Protein AF-A0A0G4M0X5-F1 (afdb_monomer_lite)

Radius of gyration: 29.18 Å; chains: 1; bounding box: 80×60×90 Å

Foldseek 3Di:
DQPPPQALDDDPVLVVVLVVVLVVLVVVLVVLVVDDPWPCSVVVNLLSVLLNVLSLLCNLLNVSVLNVLLCVLPVVLVVLQVVLVVCVVVVNPVVSVVSLVVSLVSLCCSLVPVLVVSLVCLVPVNCVRVNWFKWAAHPVDIDDRDHDDPDPPLSCQSNPDSRGIRTDDPVVSCVNNVSSVVVSVSSVVVNVVSVVLVVCVVVVHDSDDPRHPPPDDDDDDDDDDDDDDDDDDDPVVVVVVVVCVVPVDDDDDDDDDDDDDDDDDDD

Structure (mmCIF, N/CA/C/O backbone):
data_AF-A0A0G4M0X5-F1
#
_entry.id   AF-A0A0G4M0X5-F1
#
loop_
_atom_site.group_PDB
_atom_site.id
_atom_site.type_symbol
_atom_site.label_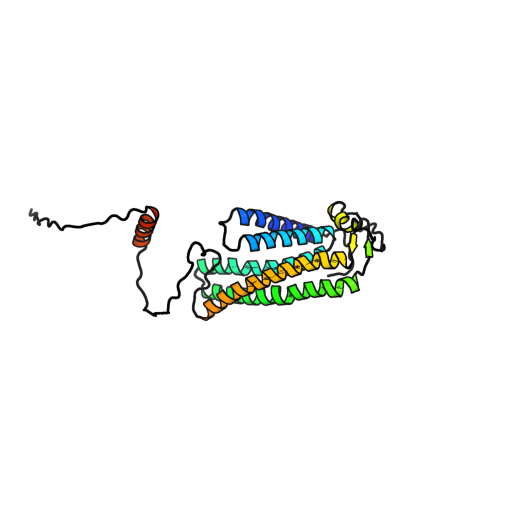atom_id
_atom_site.label_alt_id
_atom_site.label_comp_id
_atom_site.label_asym_id
_atom_site.label_entity_id
_atom_site.label_seq_id
_atom_site.pdbx_PDB_ins_code
_atom_site.Cartn_x
_atom_site.Cartn_y
_atom_site.Cartn_z
_atom_site.occupancy
_atom_site.B_iso_or_equiv
_atom_site.auth_seq_id
_atom_site.auth_comp_id
_atom_site.auth_asym_id
_atom_site.auth_atom_id
_atom_site.pdbx_PDB_model_num
ATOM 1 N N . MET A 1 1 ? -1.242 -12.284 -11.715 1.00 80.31 1 MET A N 1
ATOM 2 C CA . MET A 1 1 ? -0.903 -10.844 -11.606 1.00 80.31 1 MET A CA 1
ATOM 3 C C . MET A 1 1 ? 0.316 -10.447 -12.446 1.00 80.31 1 MET A C 1
ATOM 5 O O . MET A 1 1 ? 0.270 -9.374 -13.029 1.00 80.31 1 MET A O 1
ATOM 9 N N . TRP A 1 2 ? 1.338 -11.306 -12.574 1.00 85.94 2 TRP A N 1
ATOM 10 C CA . TRP A 1 2 ? 2.632 -11.002 -13.221 1.00 85.94 2 TRP A CA 1
ATOM 11 C C . TRP A 1 2 ? 2.725 -11.223 -14.743 1.00 85.94 2 TRP A C 1
ATOM 13 O O . TRP A 1 2 ? 3.719 -10.860 -15.359 1.00 85.94 2 TRP A O 1
ATOM 23 N N . THR A 1 3 ? 1.725 -11.853 -15.361 1.00 86.44 3 THR A N 1
ATOM 24 C CA . THR A 1 3 ? 1.769 -12.257 -16.777 1.00 86.44 3 THR A CA 1
ATOM 25 C C . THR A 1 3 ? 1.623 -11.072 -17.733 1.00 86.44 3 THR A C 1
ATOM 27 O O . THR A 1 3 ? 0.845 -10.151 -17.466 1.00 86.44 3 THR A O 1
ATOM 30 N N . ASN A 1 4 ? 2.272 -11.158 -18.898 1.00 85.75 4 ASN A N 1
ATOM 31 C CA . ASN A 1 4 ? 2.216 -10.158 -19.976 1.00 85.75 4 ASN A CA 1
ATOM 32 C C . ASN A 1 4 ? 2.697 -8.766 -19.539 1.00 85.75 4 ASN A C 1
ATOM 34 O O . ASN A 1 4 ? 2.135 -7.758 -19.953 1.00 85.75 4 ASN A O 1
ATOM 38 N N . TRP A 1 5 ? 3.686 -8.712 -18.649 1.00 88.88 5 TRP A N 1
ATOM 39 C CA . TRP A 1 5 ? 4.382 -7.469 -18.339 1.00 88.88 5 TRP A CA 1
ATOM 40 C C . TRP A 1 5 ? 5.422 -7.161 -19.436 1.00 88.88 5 TRP A C 1
ATOM 42 O O . TRP A 1 5 ? 6.095 -8.096 -19.876 1.00 88.88 5 TRP A O 1
ATOM 52 N N . PRO A 1 6 ? 5.612 -5.890 -19.840 1.00 90.38 6 PRO A N 1
ATOM 53 C CA . PRO A 1 6 ? 4.897 -4.691 -19.394 1.00 90.38 6 PRO A CA 1
ATOM 54 C C . PRO A 1 6 ? 3.607 -4.438 -20.184 1.00 90.38 6 PRO A C 1
ATOM 56 O O . PRO A 1 6 ? 3.582 -4.572 -21.401 1.00 90.38 6 PRO A O 1
ATOM 59 N N . VAL A 1 7 ? 2.555 -3.990 -19.490 1.00 89.19 7 VAL A N 1
ATOM 60 C CA . VAL A 1 7 ? 1.343 -3.448 -20.128 1.00 89.19 7 VAL A CA 1
ATOM 61 C C . VAL A 1 7 ? 1.431 -1.930 -20.077 1.00 89.19 7 VAL A C 1
ATOM 63 O O . VAL A 1 7 ? 1.276 -1.341 -19.002 1.00 89.19 7 VAL A O 1
ATOM 66 N N . ARG A 1 8 ? 1.725 -1.297 -21.215 1.00 87.75 8 ARG A N 1
ATOM 67 C CA . ARG A 1 8 ? 1.992 0.150 -21.264 1.00 87.75 8 ARG A CA 1
ATOM 68 C C . ARG A 1 8 ? 0.706 0.962 -21.177 1.00 87.75 8 ARG A C 1
ATOM 70 O O . ARG A 1 8 ? 0.661 1.976 -20.483 1.00 87.75 8 ARG A O 1
ATOM 77 N N . GLU A 1 9 ? -0.348 0.484 -21.828 1.00 88.25 9 GLU A N 1
ATOM 78 C CA . GLU A 1 9 ? -1.636 1.166 -21.896 1.00 88.25 9 GLU A CA 1
ATOM 79 C C . GLU A 1 9 ? -2.658 0.533 -20.949 1.00 88.25 9 GLU A C 1
ATOM 81 O O . GLU A 1 9 ? -2.899 -0.673 -20.940 1.00 88.25 9 GLU A O 1
ATOM 86 N N . LEU A 1 10 ? -3.282 1.366 -20.116 1.00 89.25 10 LEU A N 1
ATOM 87 C CA . LEU A 1 10 ? -4.310 0.927 -19.179 1.00 89.25 10 LEU A CA 1
ATOM 88 C C . LEU A 1 10 ? -5.694 1.200 -19.755 1.00 89.25 10 LEU A C 1
ATOM 90 O O . LEU A 1 10 ? -5.984 2.310 -20.202 1.00 89.25 10 LEU A O 1
ATOM 94 N N . ASN A 1 11 ? -6.584 0.216 -19.625 1.00 91.56 11 ASN A N 1
ATOM 95 C CA . ASN A 1 11 ? -8.014 0.406 -19.860 1.00 91.56 11 ASN A CA 1
ATOM 96 C C . ASN A 1 11 ? -8.541 1.616 -19.075 1.00 91.56 11 ASN A C 1
ATOM 98 O O . ASN A 1 11 ? -8.125 1.846 -17.936 1.00 91.56 11 ASN A O 1
ATOM 102 N N . ALA A 1 12 ? -9.513 2.334 -19.645 1.00 92.62 12 ALA A N 1
ATOM 103 C CA . ALA A 1 12 ? -10.039 3.579 -19.079 1.00 92.62 12 ALA A CA 1
ATOM 104 C C . ALA A 1 12 ? -10.455 3.454 -17.602 1.00 92.62 12 ALA A C 1
ATOM 106 O O . ALA A 1 12 ? -10.097 4.306 -16.794 1.00 92.62 12 ALA A O 1
ATOM 107 N N . LEU A 1 13 ? -11.136 2.363 -17.234 1.00 93.00 13 LEU A N 1
ATOM 108 C CA . LEU A 1 13 ? -11.554 2.109 -15.850 1.00 93.00 13 LEU A CA 1
ATOM 109 C C . LEU A 1 13 ? -10.370 1.903 -14.901 1.00 93.00 13 LEU A C 1
ATOM 111 O O . LEU A 1 13 ? -10.348 2.480 -13.820 1.00 93.00 13 LEU A O 1
ATOM 115 N N . ASN A 1 14 ? -9.365 1.127 -15.314 1.00 90.44 14 ASN A N 1
ATOM 116 C CA . ASN A 1 14 ? -8.173 0.893 -14.497 1.00 90.44 14 ASN A CA 1
ATOM 117 C C . ASN A 1 14 ? -7.368 2.180 -14.330 1.00 90.44 14 ASN A C 1
ATOM 119 O O . ASN A 1 14 ? -6.905 2.477 -13.235 1.00 90.44 14 ASN A O 1
ATOM 123 N N . LYS A 1 15 ? -7.239 2.966 -15.405 1.00 91.81 15 LYS A N 1
ATOM 124 C CA . LYS A 1 15 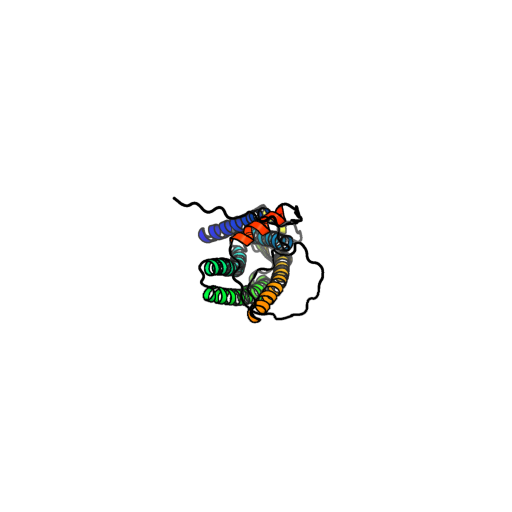? -6.574 4.267 -15.366 1.00 91.81 15 LYS A CA 1
ATOM 125 C C . LYS A 1 15 ? -7.309 5.234 -14.441 1.00 91.81 15 LYS A C 1
ATOM 127 O O . LYS A 1 15 ? -6.672 5.865 -13.607 1.00 91.81 15 LYS A O 1
ATOM 132 N N . PHE A 1 16 ? -8.634 5.315 -14.557 1.00 93.94 16 PHE A N 1
ATOM 133 C CA . PHE A 1 16 ? -9.464 6.133 -13.677 1.00 93.94 16 PHE A CA 1
ATOM 134 C C . PHE A 1 16 ? -9.310 5.713 -12.214 1.00 93.94 16 PHE A C 1
ATOM 136 O O . PHE A 1 16 ? -9.011 6.560 -11.382 1.00 93.94 16 PHE A O 1
ATOM 143 N N . TYR A 1 17 ? -9.440 4.417 -11.913 1.00 92.44 17 TYR A N 1
ATOM 144 C CA . TYR A 1 17 ? -9.283 3.886 -10.560 1.00 92.44 17 TYR A CA 1
ATOM 145 C C . TYR A 1 17 ? -7.907 4.216 -9.971 1.00 92.44 17 TYR A C 1
ATOM 147 O O . TYR A 1 17 ? -7.827 4.763 -8.876 1.00 92.44 17 TYR A O 1
ATOM 155 N N . THR A 1 18 ? -6.827 3.952 -10.710 1.00 91.62 18 THR A N 1
ATOM 156 C CA . THR A 1 18 ? -5.466 4.229 -10.236 1.00 91.62 18 THR A CA 1
ATOM 157 C C . THR A 1 18 ? -5.235 5.726 -10.015 1.00 91.62 18 THR A C 1
ATOM 159 O O . THR A 1 18 ? -4.666 6.098 -8.995 1.00 91.62 18 THR A O 1
ATOM 162 N N . LEU A 1 19 ? -5.704 6.604 -10.910 1.00 92.94 19 LEU A N 1
ATOM 163 C CA . LEU A 1 19 ? -5.564 8.056 -10.734 1.00 92.94 19 LEU A CA 1
ATOM 164 C C . LEU A 1 19 ? -6.420 8.594 -9.582 1.00 92.94 19 LEU A C 1
ATOM 166 O O . LEU A 1 19 ? -5.953 9.448 -8.832 1.00 92.94 19 LEU A O 1
ATOM 170 N N . ALA A 1 20 ? -7.646 8.091 -9.426 1.00 94.38 20 ALA A N 1
ATOM 171 C CA . ALA A 1 20 ? -8.524 8.454 -8.321 1.00 94.38 20 ALA A CA 1
ATOM 172 C C . ALA A 1 20 ? -7.916 8.036 -6.977 1.00 94.38 20 ALA A C 1
ATOM 174 O O . ALA A 1 20 ? -7.889 8.845 -6.052 1.00 94.38 20 ALA A O 1
ATOM 175 N N . GLN A 1 21 ? -7.353 6.824 -6.893 1.00 93.44 21 GLN A N 1
ATOM 176 C CA . GLN A 1 21 ? -6.637 6.385 -5.697 1.00 93.44 21 GLN A CA 1
ATOM 177 C C . GLN A 1 21 ? -5.411 7.255 -5.421 1.00 93.44 21 GLN A C 1
ATOM 179 O O . GLN A 1 21 ? -5.253 7.743 -4.306 1.00 93.44 21 GLN A O 1
ATOM 184 N N . SER A 1 22 ? -4.582 7.546 -6.425 1.00 93.00 22 SER A N 1
ATOM 185 C CA . SER A 1 22 ? -3.445 8.458 -6.247 1.00 93.00 22 SER A CA 1
ATOM 186 C C . SER A 1 22 ? -3.879 9.832 -5.728 1.00 93.00 22 SER A C 1
ATOM 188 O O . SER A 1 22 ? -3.257 10.364 -4.813 1.00 93.00 22 SER A O 1
ATOM 190 N N . ALA A 1 23 ? -4.963 10.398 -6.267 1.00 94.88 23 ALA A N 1
ATOM 191 C CA . ALA A 1 23 ? -5.490 11.686 -5.825 1.00 94.88 23 ALA A CA 1
ATOM 192 C C . ALA A 1 23 ? -5.984 11.645 -4.371 1.00 94.88 23 ALA A C 1
ATOM 194 O O . ALA A 1 23 ? -5.674 12.552 -3.599 1.00 94.88 23 ALA A O 1
ATOM 195 N N . PHE A 1 24 ? -6.700 10.585 -3.985 1.00 92.88 24 PHE A N 1
ATOM 196 C CA . PHE A 1 24 ? -7.141 10.371 -2.607 1.00 92.88 24 PHE A CA 1
ATOM 197 C C . PHE A 1 24 ? -5.949 10.280 -1.646 1.00 92.88 24 PHE A C 1
ATOM 199 O O . PHE A 1 24 ? -5.892 11.013 -0.662 1.00 92.88 24 PHE A O 1
ATOM 206 N N . TRP A 1 25 ? -4.939 9.468 -1.965 1.00 91.62 25 TRP A N 1
ATOM 207 C CA . TRP A 1 25 ? -3.752 9.302 -1.121 1.00 91.62 25 TRP A CA 1
ATOM 208 C C . TRP A 1 25 ? -2.915 10.584 -0.992 1.00 91.62 25 TRP A C 1
ATOM 210 O O . TRP A 1 25 ? -2.406 10.875 0.090 1.00 91.62 25 TRP A O 1
ATOM 220 N N . ILE A 1 26 ? -2.823 11.398 -2.048 1.00 93.62 26 ILE A N 1
ATOM 221 C CA . ILE A 1 26 ? -2.208 12.735 -1.977 1.00 93.62 26 ILE A CA 1
ATOM 222 C C . ILE A 1 26 ? -3.023 13.657 -1.063 1.00 93.62 26 ILE A C 1
ATOM 224 O O . ILE A 1 26 ? -2.460 14.371 -0.234 1.00 93.62 26 ILE A O 1
ATOM 228 N N . GLN A 1 27 ? -4.351 13.627 -1.174 1.00 95.44 27 GLN A N 1
ATOM 229 C CA . GLN A 1 27 ? -5.238 14.408 -0.317 1.00 95.44 27 GLN A CA 1
ATOM 230 C C . GLN A 1 27 ? -5.111 14.007 1.164 1.00 95.44 27 GLN A C 1
ATOM 232 O O . GLN A 1 27 ? -5.129 14.892 2.019 1.00 95.44 27 GLN A O 1
ATOM 237 N N . GLN A 1 28 ? -4.892 12.728 1.485 1.00 92.50 28 GLN A N 1
ATOM 238 C CA . GLN A 1 28 ? -4.652 12.280 2.866 1.00 92.50 28 GLN A CA 1
ATOM 239 C C . GLN A 1 28 ? -3.384 12.894 3.491 1.00 92.50 28 GLN A C 1
ATOM 241 O O . GLN A 1 28 ? -3.388 13.206 4.681 1.00 92.50 28 GLN A O 1
ATOM 246 N N . ILE A 1 29 ? -2.335 13.170 2.702 1.00 93.12 29 ILE A N 1
ATOM 247 C CA . ILE A 1 29 ? -1.139 13.892 3.185 1.00 93.12 29 ILE A CA 1
ATOM 248 C C . ILE A 1 29 ? -1.486 15.329 3.588 1.00 93.12 29 ILE A C 1
ATOM 250 O O . ILE A 1 29 ? -0.914 15.868 4.530 1.00 93.12 29 ILE A O 1
ATOM 254 N N . ILE A 1 30 ? -2.425 15.974 2.902 1.00 92.56 30 ILE A N 1
ATOM 255 C CA . ILE A 1 30 ? -2.868 17.316 3.289 1.00 92.56 30 ILE A CA 1
ATOM 256 C C . ILE A 1 30 ? -3.701 17.230 4.573 1.00 92.56 30 ILE A C 1
ATOM 258 O O . ILE A 1 30 ? -3.460 17.990 5.507 1.00 92.56 30 ILE A O 1
ATOM 262 N N . VAL A 1 31 ? -4.634 16.276 4.652 1.00 91.31 31 VAL A N 1
ATOM 263 C CA . VAL A 1 31 ? -5.525 16.113 5.814 1.00 91.31 31 VAL A CA 1
ATOM 264 C C . VAL A 1 31 ? -4.758 15.846 7.103 1.00 91.31 31 VAL A C 1
ATOM 266 O O . VAL A 1 31 ? -5.038 16.510 8.096 1.00 91.31 31 VAL A O 1
ATOM 269 N N . ILE A 1 32 ? -3.750 14.968 7.093 1.00 89.44 32 ILE A N 1
ATOM 270 C CA . ILE A 1 32 ? -2.962 14.663 8.302 1.00 89.44 32 ILE A CA 1
ATOM 271 C C . ILE A 1 32 ? -2.197 15.881 8.854 1.00 89.44 32 ILE A C 1
ATOM 273 O O . ILE A 1 32 ? -1.817 15.892 10.020 1.00 89.44 32 ILE A O 1
ATOM 277 N N . ASN A 1 33 ? -1.955 16.904 8.027 1.00 89.94 33 ASN A N 1
ATOM 278 C CA . ASN A 1 33 ? -1.322 18.155 8.450 1.00 89.94 33 ASN A CA 1
ATOM 279 C C . ASN A 1 33 ? -2.332 19.220 8.913 1.00 89.94 33 ASN A C 1
ATOM 281 O O . ASN A 1 33 ? -1.929 20.204 9.527 1.00 89.94 33 ASN A O 1
ATOM 285 N N . ILE A 1 34 ? -3.618 19.052 8.590 1.00 90.25 34 ILE A N 1
ATOM 286 C CA . ILE A 1 34 ? -4.703 19.947 9.019 1.00 90.25 34 ILE A CA 1
ATOM 287 C C . ILE A 1 34 ? -5.331 19.451 10.326 1.00 90.25 34 ILE A C 1
ATOM 289 O O . ILE A 1 34 ? -5.717 20.265 11.162 1.00 90.25 34 ILE A O 1
ATOM 293 N N . GLU A 1 35 ? -5.467 18.134 10.483 1.00 86.31 35 GLU A N 1
ATOM 294 C CA . GLU A 1 35 ? -5.996 17.515 11.698 1.00 86.31 35 GLU A CA 1
ATOM 295 C C . GLU A 1 35 ? -5.051 17.733 12.892 1.00 86.31 35 GLU A C 1
ATOM 297 O O . GLU A 1 35 ? -3.838 17.890 12.731 1.00 86.31 35 GLU A O 1
ATOM 302 N N . GLU A 1 36 ? -5.614 17.758 14.102 1.00 85.69 36 GLU A N 1
ATOM 303 C CA . GLU A 1 36 ? -4.837 17.885 15.332 1.00 85.69 36 GLU A CA 1
ATOM 304 C C . GLU A 1 36 ? -3.774 16.781 15.429 1.00 85.69 36 GLU A C 1
ATOM 306 O O . GLU A 1 36 ? -4.008 15.604 15.128 1.00 85.69 36 GLU A O 1
ATOM 311 N N . ARG A 1 37 ? -2.557 17.175 15.812 1.00 85.00 37 ARG A N 1
ATOM 312 C CA . ARG A 1 37 ? -1.398 16.290 15.757 1.00 85.00 37 ARG A CA 1
ATOM 313 C C . ARG A 1 37 ? -1.445 15.262 16.885 1.00 85.00 37 ARG A C 1
ATOM 315 O O . ARG A 1 37 ? -0.989 15.524 17.989 1.00 85.00 37 ARG A O 1
ATOM 322 N N . ARG A 1 38 ? -1.902 14.058 16.552 1.00 81.75 38 ARG A N 1
ATOM 323 C CA . ARG A 1 38 ? -1.855 12.871 17.419 1.00 81.75 38 ARG A CA 1
ATOM 324 C C . ARG A 1 38 ? -0.447 12.283 17.596 1.00 81.75 38 ARG A C 1
ATOM 326 O O . ARG A 1 38 ? 0.459 12.530 16.793 1.00 81.75 38 ARG A O 1
ATOM 333 N N . ASN A 1 39 ? -0.273 11.459 18.629 1.00 77.94 39 ASN A N 1
ATOM 334 C CA . ASN A 1 39 ? 1.013 10.865 19.029 1.00 77.94 39 ASN A CA 1
ATOM 335 C C . ASN A 1 39 ? 1.658 9.960 17.951 1.00 77.94 39 ASN A C 1
ATOM 337 O O . ASN A 1 39 ? 2.882 9.847 17.881 1.00 77.94 39 ASN A O 1
ATOM 341 N N . ASP A 1 40 ? 0.872 9.377 17.046 1.00 83.81 40 ASP A N 1
ATOM 342 C CA . ASP A 1 40 ? 1.352 8.530 15.946 1.00 83.81 40 ASP A CA 1
ATOM 343 C C . ASP A 1 40 ? 1.568 9.279 14.610 1.00 83.81 40 ASP A C 1
ATOM 345 O O . ASP A 1 40 ? 1.795 8.649 13.570 1.00 83.81 40 ASP A O 1
ATOM 349 N N . HIS A 1 41 ? 1.523 10.619 14.620 1.00 87.94 41 HIS A N 1
ATOM 350 C CA . HIS A 1 41 ? 1.572 11.457 13.416 1.00 87.94 41 HIS A CA 1
ATOM 351 C C . HIS A 1 41 ? 2.739 11.099 12.486 1.00 87.94 41 HIS A C 1
ATOM 353 O O . HIS A 1 41 ? 2.544 10.892 11.289 1.00 87.94 41 HIS A O 1
ATOM 359 N N . TRP A 1 42 ? 3.950 10.951 13.031 1.00 89.31 42 TRP A N 1
ATOM 360 C CA . TRP A 1 42 ? 5.140 10.620 12.240 1.00 89.31 42 TRP A CA 1
ATOM 361 C C . TRP A 1 42 ? 5.095 9.213 11.636 1.00 89.31 42 TRP A C 1
ATOM 363 O O . TRP A 1 42 ? 5.611 9.003 10.536 1.00 89.31 42 TRP A O 1
ATOM 373 N N . GLN A 1 43 ? 4.463 8.254 12.317 1.00 91.25 43 GLN A N 1
ATOM 374 C CA . GLN A 1 43 ? 4.307 6.889 11.807 1.00 91.25 43 GLN A CA 1
ATOM 375 C C . GLN A 1 43 ? 3.339 6.874 10.621 1.00 91.25 43 GLN A C 1
ATOM 377 O O . GLN A 1 43 ? 3.639 6.300 9.574 1.00 91.25 43 GLN A O 1
ATOM 382 N N . MET A 1 44 ? 2.212 7.574 10.761 1.00 90.38 44 MET A N 1
ATOM 383 C CA . MET A 1 44 ? 1.211 7.717 9.708 1.00 90.38 44 MET A CA 1
ATOM 384 C C . MET A 1 44 ? 1.752 8.519 8.515 1.00 90.38 44 MET A C 1
ATOM 386 O O . MET A 1 44 ? 1.601 8.084 7.377 1.00 90.38 44 MET A O 1
ATOM 390 N N . LEU A 1 45 ? 2.472 9.623 8.739 1.00 92.88 45 LEU A N 1
ATOM 391 C CA . LEU A 1 45 ? 3.099 10.396 7.659 1.00 92.88 45 LEU A CA 1
ATOM 392 C C . LEU A 1 45 ? 4.140 9.567 6.893 1.00 92.88 45 LEU A C 1
ATOM 394 O O . LEU A 1 45 ? 4.135 9.558 5.662 1.00 92.88 45 LEU A O 1
ATOM 398 N N . THR A 1 46 ? 4.999 8.830 7.606 1.00 93.75 46 THR A N 1
ATOM 399 C CA . THR A 1 46 ? 5.992 7.935 6.987 1.00 93.75 46 THR A CA 1
ATOM 400 C C . THR A 1 46 ? 5.310 6.879 6.124 1.00 93.75 46 THR A C 1
ATOM 402 O O . THR A 1 46 ? 5.732 6.636 4.994 1.00 93.75 46 THR A O 1
ATOM 405 N N . HIS A 1 47 ? 4.220 6.291 6.622 1.00 94.31 47 HIS A N 1
ATOM 406 C CA . HIS A 1 47 ? 3.397 5.367 5.854 1.00 94.31 47 HIS A CA 1
ATOM 407 C C . HIS A 1 47 ? 2.883 6.007 4.559 1.00 94.31 47 HIS A C 1
ATOM 409 O O . HIS A 1 47 ? 3.102 5.431 3.497 1.00 94.31 47 HIS A O 1
ATOM 415 N N . HIS A 1 48 ? 2.295 7.207 4.617 1.00 94.19 48 HIS A N 1
ATOM 416 C CA . HIS A 1 48 ? 1.779 7.897 3.429 1.00 94.19 48 HIS A CA 1
ATOM 417 C C . HIS A 1 48 ? 2.869 8.234 2.401 1.00 94.19 48 HIS A C 1
ATOM 419 O O . HIS A 1 48 ? 2.639 8.103 1.200 1.00 94.19 48 HIS A O 1
ATOM 425 N N . ILE A 1 49 ? 4.069 8.629 2.842 1.00 95.50 49 ILE A N 1
ATOM 426 C CA . ILE A 1 49 ? 5.193 8.889 1.928 1.00 95.50 49 ILE A CA 1
ATOM 427 C C . ILE A 1 49 ? 5.609 7.599 1.212 1.00 95.50 49 ILE A C 1
ATOM 429 O O . ILE A 1 49 ? 5.812 7.600 -0.004 1.00 95.50 49 ILE A O 1
ATOM 433 N N . ILE A 1 50 ? 5.713 6.487 1.944 1.00 96.62 50 ILE A N 1
ATOM 434 C CA . ILE A 1 50 ? 6.129 5.204 1.370 1.00 96.62 50 ILE A CA 1
ATOM 435 C C . ILE A 1 50 ? 5.050 4.636 0.446 1.00 96.62 50 ILE A C 1
ATOM 437 O O . ILE A 1 50 ? 5.382 4.182 -0.650 1.00 96.62 50 ILE A O 1
ATOM 441 N N . THR A 1 51 ? 3.773 4.674 0.836 1.00 95.12 51 THR A N 1
ATOM 442 C CA . THR A 1 51 ? 2.675 4.179 -0.008 1.00 95.12 51 THR A CA 1
ATOM 443 C C . THR A 1 51 ? 2.518 5.012 -1.274 1.00 95.12 51 THR A C 1
ATOM 445 O O . THR A 1 51 ? 2.371 4.433 -2.350 1.00 95.12 51 THR A O 1
ATOM 448 N N . LEU A 1 52 ? 2.633 6.342 -1.195 1.00 95.62 52 LEU A N 1
ATOM 449 C CA . LEU A 1 52 ? 2.593 7.208 -2.375 1.00 95.62 52 LEU A CA 1
ATOM 450 C C . LEU A 1 52 ? 3.792 6.960 -3.301 1.00 95.62 52 LEU A C 1
ATOM 452 O O . LEU A 1 52 ? 3.620 6.869 -4.517 1.00 95.62 52 LEU A O 1
ATOM 456 N N . GLY A 1 53 ? 4.990 6.789 -2.734 1.00 96.00 53 GLY A N 1
ATOM 457 C CA . GLY A 1 53 ? 6.188 6.427 -3.491 1.00 96.00 53 GLY A CA 1
ATOM 458 C C . GLY A 1 53 ? 6.033 5.085 -4.211 1.00 96.00 53 GLY A C 1
ATOM 459 O O . GLY A 1 53 ? 6.295 4.991 -5.406 1.00 96.00 53 GLY A O 1
ATOM 460 N N . LEU A 1 54 ? 5.530 4.061 -3.518 1.00 95.94 54 LEU A N 1
ATOM 461 C CA . LEU A 1 54 ? 5.228 2.753 -4.103 1.00 95.94 54 LEU A CA 1
ATOM 462 C C . LEU A 1 54 ? 4.171 2.834 -5.207 1.00 95.94 54 LEU A C 1
ATOM 464 O O . LEU A 1 54 ? 4.327 2.190 -6.242 1.00 95.94 54 LEU A O 1
ATOM 468 N N . LEU A 1 55 ? 3.113 3.622 -5.012 1.00 95.00 55 LEU A N 1
ATOM 469 C CA . LEU A 1 55 ? 2.056 3.807 -6.003 1.00 95.00 55 LEU A CA 1
ATOM 470 C C . LEU A 1 55 ? 2.596 4.469 -7.276 1.00 95.00 55 LEU A C 1
ATOM 472 O O . LEU A 1 55 ? 2.337 3.988 -8.382 1.00 95.00 55 LEU A O 1
ATOM 476 N N . PHE A 1 56 ? 3.404 5.519 -7.119 1.00 94.00 56 PHE A N 1
ATOM 477 C CA . PHE A 1 56 ? 4.070 6.195 -8.228 1.00 94.00 56 PHE A CA 1
ATOM 478 C C . PHE A 1 56 ? 5.040 5.260 -8.965 1.00 94.00 56 PHE A C 1
ATOM 480 O O . PHE A 1 56 ? 4.970 5.140 -10.188 1.00 94.00 56 PHE A O 1
ATOM 487 N N . SER A 1 57 ? 5.874 4.515 -8.236 1.00 94.56 57 SER A N 1
ATOM 488 C CA . SER A 1 57 ? 6.805 3.541 -8.818 1.00 94.56 57 SER A CA 1
ATOM 489 C C . SER A 1 57 ? 6.093 2.387 -9.522 1.00 94.56 57 SER A C 1
ATOM 491 O O . SER A 1 57 ? 6.507 1.988 -10.608 1.00 94.56 57 SER A O 1
ATOM 493 N N . CYS A 1 58 ? 4.991 1.871 -8.973 1.00 94.06 58 CYS A N 1
ATOM 494 C CA . CYS A 1 58 ? 4.177 0.845 -9.630 1.00 94.06 58 CYS A CA 1
ATOM 495 C C . CYS A 1 58 ? 3.566 1.353 -10.941 1.00 94.06 58 CYS A C 1
ATOM 497 O O . CYS A 1 58 ? 3.453 0.584 -11.895 1.00 94.06 58 CYS A O 1
ATOM 499 N N . TYR A 1 59 ? 3.179 2.630 -11.002 1.00 92.88 59 TYR A N 1
ATOM 500 C CA . TYR A 1 59 ? 2.687 3.247 -12.230 1.00 92.88 59 TYR A CA 1
ATOM 501 C C . TYR A 1 59 ? 3.808 3.411 -13.268 1.00 92.88 59 TYR A C 1
ATOM 503 O O . TYR A 1 59 ? 3.642 2.962 -14.399 1.00 92.88 59 TYR A O 1
ATOM 511 N N . ALA A 1 60 ? 4.966 3.951 -12.870 1.00 93.31 60 ALA A N 1
ATOM 512 C CA . ALA A 1 60 ? 6.122 4.157 -13.749 1.00 93.31 60 ALA A CA 1
ATOM 513 C C . ALA A 1 60 ? 6.689 2.841 -14.320 1.00 93.31 60 ALA A C 1
ATOM 515 O O . ALA A 1 60 ? 6.988 2.744 -15.504 1.00 93.31 60 ALA A O 1
ATOM 516 N N . TYR A 1 61 ? 6.778 1.787 -13.504 1.00 93.06 61 TYR A N 1
ATOM 517 C CA . TYR A 1 61 ? 7.247 0.461 -13.935 1.00 93.06 61 TYR A CA 1
ATOM 518 C C . TYR A 1 61 ? 6.150 -0.410 -14.571 1.00 93.06 61 TYR A C 1
ATOM 520 O O . TYR A 1 61 ? 6.375 -1.595 -14.831 1.00 93.06 61 TYR A O 1
ATOM 528 N N . HIS A 1 62 ? 4.953 0.135 -14.811 1.00 92.38 62 HIS A N 1
ATOM 529 C CA . HIS A 1 62 ? 3.817 -0.586 -15.395 1.00 92.38 62 HIS A CA 1
ATOM 530 C C . HIS A 1 62 ? 3.405 -1.858 -14.616 1.00 92.38 62 HIS A C 1
ATOM 532 O O . HIS A 1 62 ? 2.929 -2.839 -15.187 1.00 92.38 62 HIS A O 1
ATOM 538 N N . GLN A 1 63 ? 3.557 -1.839 -13.287 1.00 91.69 63 GLN A N 1
ATOM 539 C CA . GLN A 1 63 ? 3.156 -2.897 -12.344 1.00 91.69 63 GLN A CA 1
ATOM 540 C C . GLN A 1 63 ? 1.822 -2.576 -11.640 1.00 91.69 63 GLN A C 1
ATOM 542 O O . GLN A 1 63 ? 1.578 -2.940 -10.487 1.00 91.69 63 GLN A O 1
ATOM 547 N N . THR A 1 64 ? 0.910 -1.900 -12.340 1.00 91.75 64 THR A N 1
ATOM 548 C CA . THR A 1 64 ? -0.349 -1.385 -11.772 1.00 91.75 64 THR A CA 1
ATOM 549 C C . THR A 1 64 ? -1.296 -2.471 -11.276 1.00 91.75 64 THR A C 1
ATOM 551 O O . THR A 1 64 ? -2.005 -2.260 -10.299 1.00 91.75 64 THR A O 1
ATOM 554 N N . ARG A 1 65 ? -1.291 -3.661 -11.889 1.00 92.69 65 ARG A N 1
ATOM 555 C CA . ARG A 1 65 ? -2.130 -4.793 -11.451 1.00 92.69 65 ARG A CA 1
ATOM 556 C C . ARG A 1 65 ? -1.829 -5.201 -10.012 1.00 92.69 65 ARG A C 1
ATOM 558 O O . ARG A 1 65 ? -2.742 -5.490 -9.251 1.00 92.69 65 ARG A O 1
ATOM 565 N N . VAL A 1 66 ? -0.551 -5.224 -9.655 1.00 93.06 66 VAL A N 1
ATOM 566 C CA . VAL A 1 66 ? -0.068 -5.624 -8.329 1.00 93.06 66 VAL A CA 1
ATOM 567 C C . VAL A 1 66 ? -0.326 -4.508 -7.331 1.00 93.06 66 VAL A C 1
ATOM 569 O O . VAL A 1 66 ? -0.861 -4.772 -6.258 1.00 93.06 66 VAL A O 1
ATOM 572 N N . GLY A 1 67 ? -0.028 -3.264 -7.722 1.00 93.38 67 GLY A N 1
ATOM 573 C CA . GLY A 1 67 ? -0.363 -2.085 -6.928 1.00 93.38 67 GLY A CA 1
ATOM 574 C C . GLY A 1 67 ? -1.852 -2.038 -6.574 1.00 93.38 67 GLY A C 1
ATOM 575 O O . GLY A 1 67 ? -2.192 -1.901 -5.407 1.00 93.38 67 GLY A O 1
ATOM 576 N N . ASN A 1 68 ? -2.739 -2.269 -7.547 1.00 92.88 68 ASN A N 1
ATOM 577 C CA . ASN A 1 68 ? -4.187 -2.288 -7.324 1.00 92.88 68 ASN A CA 1
ATOM 578 C C . ASN A 1 68 ? -4.626 -3.419 -6.379 1.00 92.88 68 ASN A C 1
ATOM 580 O O . ASN A 1 68 ? -5.505 -3.205 -5.552 1.00 92.88 68 ASN A O 1
ATOM 584 N N . VAL A 1 69 ? -4.014 -4.608 -6.457 1.00 94.25 69 VAL A N 1
ATOM 585 C CA . VAL A 1 69 ? -4.292 -5.698 -5.503 1.00 94.25 69 VAL A CA 1
ATOM 586 C C . VAL A 1 69 ? -3.912 -5.284 -4.080 1.00 94.25 69 VAL A C 1
ATOM 588 O O . VAL A 1 69 ? -4.706 -5.479 -3.164 1.00 94.25 69 VAL A O 1
ATOM 591 N N . ILE A 1 70 ? -2.733 -4.683 -3.894 1.00 94.94 70 ILE A N 1
ATOM 592 C CA . ILE A 1 70 ? -2.281 -4.211 -2.578 1.00 94.94 70 ILE A CA 1
ATOM 593 C C . ILE A 1 70 ? -3.215 -3.115 -2.044 1.00 94.94 70 ILE A C 1
ATOM 595 O O . ILE A 1 70 ? -3.623 -3.198 -0.889 1.00 94.94 70 ILE A O 1
ATOM 599 N N . LEU A 1 71 ? -3.601 -2.141 -2.877 1.00 93.50 71 LEU A N 1
ATOM 600 C CA . LEU A 1 71 ? -4.540 -1.077 -2.497 1.00 93.50 71 LEU A CA 1
ATOM 601 C C . LEU A 1 71 ? -5.881 -1.647 -2.025 1.00 93.50 71 LEU A C 1
ATOM 603 O O . LEU A 1 71 ? -6.339 -1.316 -0.939 1.00 93.50 71 LEU A O 1
ATOM 607 N N . VAL A 1 72 ? -6.482 -2.567 -2.785 1.00 93.44 72 VAL A N 1
ATOM 608 C CA . VAL A 1 72 ? -7.763 -3.183 -2.402 1.00 93.44 72 VAL A CA 1
ATOM 609 C C . VAL A 1 72 ? -7.650 -3.958 -1.086 1.00 93.44 72 VAL A C 1
ATOM 611 O O . VAL A 1 72 ? -8.534 -3.850 -0.240 1.00 93.44 72 VAL A O 1
ATOM 614 N N . ILE A 1 73 ? -6.567 -4.717 -0.889 1.00 94.62 73 ILE A N 1
ATOM 615 C CA . ILE A 1 73 ? -6.324 -5.448 0.365 1.00 94.62 73 ILE A CA 1
ATOM 616 C C . ILE A 1 73 ? -6.251 -4.480 1.559 1.00 94.62 73 ILE A C 1
ATOM 618 O O . ILE A 1 73 ? -6.759 -4.798 2.635 1.00 94.62 73 ILE A O 1
ATOM 622 N N . MET A 1 74 ? -5.644 -3.305 1.390 1.00 91.50 74 MET A N 1
ATOM 623 C CA . MET A 1 74 ? -5.485 -2.335 2.475 1.00 91.50 74 MET A CA 1
ATOM 624 C C . MET A 1 74 ? -6.761 -1.525 2.739 1.00 91.50 74 MET A C 1
ATOM 626 O O . MET A 1 74 ? -7.203 -1.470 3.884 1.00 91.50 74 MET A O 1
ATOM 630 N N . ASP A 1 75 ? -7.379 -0.965 1.700 1.00 91.06 75 ASP A N 1
ATOM 631 C CA . ASP A 1 75 ? -8.397 0.087 1.830 1.00 91.06 75 ASP A CA 1
ATOM 632 C C . ASP A 1 75 ? -9.765 -0.439 2.301 1.00 91.06 75 ASP A C 1
ATOM 634 O O . ASP A 1 75 ? -10.501 0.259 2.996 1.00 91.06 75 ASP A O 1
ATOM 638 N N . VAL A 1 76 ? -10.136 -1.681 1.960 1.00 89.69 76 VAL A N 1
ATOM 639 C CA . VAL A 1 76 ? -11.464 -2.232 2.317 1.00 89.69 76 VAL A CA 1
ATOM 640 C C . VAL A 1 76 ? -11.663 -2.292 3.837 1.00 89.69 76 VAL A C 1
ATOM 642 O O . VAL A 1 76 ? -12.781 -2.121 4.325 1.00 89.69 76 VAL A O 1
ATOM 645 N N . GLY A 1 77 ? -10.581 -2.474 4.598 1.00 85.69 77 GLY A N 1
ATOM 646 C CA . GLY A 1 77 ? -10.625 -2.504 6.060 1.00 85.69 77 GLY A CA 1
ATOM 647 C C . GLY A 1 77 ? -11.001 -1.165 6.692 1.00 85.69 77 GLY A C 1
ATOM 648 O O . GLY A 1 77 ? -11.530 -1.134 7.805 1.00 85.69 77 GLY A O 1
ATOM 649 N N . ASP A 1 78 ? -10.766 -0.069 5.978 1.00 86.44 78 ASP A N 1
ATOM 650 C CA . ASP A 1 78 ? -10.883 1.286 6.513 1.00 86.44 78 ASP A CA 1
ATOM 651 C C . ASP A 1 78 ? -12.336 1.782 6.509 1.00 86.44 78 ASP A C 1
ATOM 653 O O . ASP A 1 78 ? -12.655 2.797 7.121 1.00 86.44 78 ASP A O 1
ATOM 657 N N . ILE A 1 79 ? -13.251 1.017 5.905 1.00 90.25 79 ILE A N 1
ATOM 658 C CA . ILE A 1 79 ? -14.697 1.267 5.944 1.00 90.25 79 ILE A CA 1
ATOM 659 C C . ILE A 1 79 ? -15.286 0.865 7.306 1.00 90.25 79 ILE A C 1
ATOM 661 O O . ILE A 1 79 ? -16.233 1.491 7.785 1.00 90.25 79 ILE A O 1
ATOM 665 N N . PHE A 1 80 ? -14.735 -0.166 7.957 1.00 88.50 80 PHE A N 1
ATOM 666 C CA . PHE A 1 80 ? -15.366 -0.773 9.132 1.00 88.50 80 PHE A CA 1
ATOM 667 C C . PHE A 1 80 ? -15.327 0.125 10.378 1.00 88.50 80 PHE A C 1
ATOM 669 O O . PHE A 1 80 ? -16.333 0.215 11.081 1.00 88.50 80 PHE A O 1
ATOM 676 N N . LEU A 1 81 ? -14.209 0.812 10.652 1.00 84.44 81 LEU A N 1
ATOM 677 C CA . LEU A 1 81 ? -14.064 1.640 11.861 1.00 84.44 81 LEU A CA 1
ATOM 678 C C . LEU A 1 81 ? -14.922 2.921 11.840 1.00 84.44 81 LEU A C 1
ATOM 680 O O . LEU A 1 81 ? -15.611 3.175 12.832 1.00 84.44 81 LEU A O 1
ATOM 684 N N . PRO A 1 82 ? -14.952 3.724 10.756 1.00 86.88 82 PRO A N 1
ATOM 685 C CA . PRO A 1 82 ? -15.865 4.863 10.664 1.00 86.88 82 PRO A CA 1
ATOM 686 C C . PRO A 1 82 ? -17.328 4.424 10.726 1.00 86.88 82 PRO A C 1
ATOM 688 O O . PRO A 1 82 ? -18.127 5.046 11.424 1.00 86.88 82 PRO A O 1
ATOM 691 N N . LEU A 1 83 ? -17.671 3.309 10.070 1.00 87.19 83 LEU A N 1
ATOM 692 C CA . LEU A 1 83 ? -19.024 2.762 10.109 1.00 87.19 83 LEU A CA 1
ATOM 693 C C . LEU A 1 83 ? -19.428 2.341 11.531 1.00 87.19 83 LEU A C 1
ATOM 695 O O . LEU A 1 83 ? -20.533 2.663 11.966 1.00 87.19 83 LEU A O 1
ATOM 699 N N . ALA A 1 84 ? -18.530 1.698 12.285 1.00 87.44 84 ALA A N 1
ATOM 700 C CA . ALA A 1 84 ? -18.757 1.363 13.691 1.00 87.44 84 ALA A CA 1
ATOM 701 C C . ALA A 1 84 ? -18.998 2.618 14.552 1.00 87.44 84 ALA A C 1
ATOM 703 O O . ALA A 1 84 ? -19.946 2.646 15.338 1.00 87.44 84 ALA A O 1
ATOM 704 N N . LYS A 1 85 ? -18.217 3.692 14.352 1.00 84.44 85 LYS A N 1
ATOM 705 C CA . LYS A 1 85 ? -18.428 4.979 15.044 1.00 84.44 85 LYS A CA 1
ATOM 706 C C . LYS A 1 85 ? -19.798 5.586 14.719 1.00 84.44 85 LYS A C 1
ATOM 708 O O . LYS A 1 85 ? -20.516 5.976 15.637 1.00 84.44 85 LYS A O 1
ATOM 713 N N . CYS A 1 86 ? -20.202 5.607 13.448 1.00 90.00 86 CYS A N 1
ATOM 714 C CA . CYS A 1 86 ? -21.527 6.093 13.049 1.00 90.00 86 CYS A CA 1
ATOM 715 C C . CYS A 1 86 ? -22.663 5.282 13.693 1.00 90.00 86 CYS A C 1
ATOM 717 O O . CYS A 1 86 ? -23.632 5.860 14.180 1.00 90.00 86 CYS A O 1
ATOM 719 N N . LEU A 1 87 ? -22.539 3.952 13.741 1.00 87.75 87 LEU A N 1
ATOM 720 C CA . LEU A 1 87 ? -23.516 3.069 14.388 1.00 87.75 87 LEU A CA 1
ATOM 721 C C . LEU A 1 87 ? -23.606 3.313 15.898 1.00 87.75 87 LEU A C 1
ATOM 723 O O . LEU A 1 87 ? -24.711 3.349 16.442 1.00 87.75 87 LEU A O 1
ATOM 727 N N . LYS A 1 88 ? -22.466 3.550 16.557 1.00 83.31 88 LYS A N 1
ATOM 728 C CA . LYS A 1 88 ? -22.416 3.927 17.975 1.00 83.31 88 LYS A CA 1
ATOM 729 C C . LYS A 1 88 ? -23.157 5.243 18.229 1.00 83.31 88 LYS A C 1
ATOM 731 O O . LYS A 1 88 ? -23.941 5.309 19.170 1.00 83.31 88 LYS A O 1
ATOM 736 N N . TYR A 1 89 ? -22.990 6.253 17.371 1.00 87.81 89 TYR A N 1
ATOM 737 C CA . TYR A 1 89 ? -23.714 7.529 17.492 1.00 87.81 89 TYR A CA 1
ATOM 738 C C . TYR A 1 89 ? -25.226 7.406 17.291 1.00 87.81 89 TYR A C 1
ATOM 740 O O . TYR A 1 89 ? -25.982 8.190 17.855 1.00 87.81 89 TYR A O 1
ATOM 748 N N . MET A 1 90 ? -25.680 6.407 16.535 1.00 90.75 90 MET A N 1
ATOM 749 C CA . MET A 1 90 ? -27.105 6.098 16.384 1.00 90.75 90 MET A CA 1
ATOM 750 C C . MET A 1 90 ? -27.672 5.247 17.537 1.00 90.75 90 MET A C 1
ATOM 752 O O . MET A 1 90 ? -28.848 4.899 17.507 1.00 90.75 90 MET A O 1
ATOM 756 N N . GLY A 1 91 ? -26.859 4.892 18.540 1.00 87.62 91 GLY A N 1
ATOM 757 C CA . GLY A 1 91 ? -27.270 4.081 19.691 1.00 87.62 91 GLY A CA 1
ATOM 758 C C . GLY A 1 91 ? -27.240 2.564 19.460 1.00 87.62 91 GLY A C 1
ATOM 759 O O . GLY A 1 91 ? -27.619 1.805 20.349 1.00 87.62 91 GLY A O 1
ATOM 760 N N . PHE A 1 92 ? -26.764 2.085 18.303 1.00 88.44 92 PHE A N 1
ATOM 761 C CA . PHE A 1 92 ? -26.692 0.654 17.976 1.00 88.44 92 PHE A CA 1
ATOM 762 C C . PHE A 1 92 ? -25.385 0.010 18.474 1.00 88.44 92 PHE A C 1
ATOM 764 O O . PHE A 1 92 ? -24.535 -0.410 17.684 1.00 88.44 92 PHE A O 1
ATOM 771 N N . THR A 1 93 ? -25.219 -0.090 19.793 1.00 82.38 93 THR A N 1
ATOM 772 C CA . THR A 1 93 ? -23.983 -0.577 20.439 1.00 82.38 93 THR A CA 1
ATOM 773 C C . THR A 1 93 ? -23.638 -2.027 20.087 1.00 82.38 93 THR A C 1
ATOM 775 O O . THR A 1 93 ? -22.500 -2.305 19.728 1.00 82.38 93 THR A O 1
ATOM 778 N N . THR A 1 94 ? -24.616 -2.939 20.044 1.00 86.19 94 THR A N 1
ATOM 779 C CA . THR A 1 94 ? -24.368 -4.343 19.657 1.00 86.19 94 THR A CA 1
ATOM 780 C C . THR A 1 94 ? -23.831 -4.471 18.230 1.00 86.19 94 THR A C 1
ATOM 782 O O . THR A 1 94 ? -22.950 -5.283 17.961 1.00 86.19 94 THR A O 1
ATOM 785 N N . VAL A 1 95 ? -24.340 -3.660 17.296 1.00 88.44 95 VAL A N 1
ATOM 786 C CA . VAL A 1 95 ? -23.864 -3.674 15.904 1.00 88.44 95 VAL A CA 1
ATOM 787 C C . VAL A 1 95 ? -22.458 -3.077 15.821 1.00 88.44 95 VAL A C 1
ATOM 789 O O . VAL A 1 95 ? -21.634 -3.579 15.063 1.00 88.44 95 VAL A O 1
ATOM 792 N N . CYS A 1 96 ? -22.147 -2.059 16.631 1.00 86.19 96 CYS A N 1
ATOM 793 C CA . CYS A 1 96 ? -20.792 -1.519 16.756 1.00 86.19 96 CYS A CA 1
ATOM 794 C C . CYS A 1 96 ? -19.782 -2.600 17.184 1.00 86.19 96 CYS A C 1
ATOM 796 O O . CYS A 1 96 ? -18.734 -2.730 16.550 1.00 86.19 96 CYS A O 1
ATOM 798 N N . ASP A 1 97 ? -20.113 -3.421 18.182 1.00 85.25 97 ASP A N 1
ATOM 799 C CA . ASP A 1 97 ? -19.226 -4.492 18.660 1.00 85.25 97 ASP A CA 1
ATOM 800 C C . ASP A 1 97 ? -19.021 -5.588 17.604 1.00 85.25 97 ASP A C 1
ATOM 802 O O . ASP A 1 97 ? -17.898 -6.047 17.375 1.00 85.25 97 ASP A O 1
ATOM 806 N N . VAL A 1 98 ? -20.086 -5.959 16.882 1.00 89.75 98 VAL A N 1
ATOM 807 C CA . VAL A 1 98 ? -19.990 -6.882 15.739 1.00 89.75 98 VAL A CA 1
ATOM 808 C C . VAL A 1 98 ? -19.080 -6.306 14.652 1.00 89.75 98 VAL A C 1
ATOM 810 O O . VAL A 1 98 ? -18.211 -7.012 14.140 1.00 89.75 98 VAL A O 1
ATOM 813 N N . MET A 1 99 ? -19.228 -5.022 14.319 1.00 88.25 99 MET A N 1
ATOM 814 C CA . MET A 1 99 ? -18.394 -4.341 13.325 1.00 88.25 99 MET A CA 1
ATOM 815 C C . MET A 1 99 ? -16.922 -4.279 13.741 1.00 88.25 99 MET A C 1
ATOM 817 O O . MET A 1 99 ? -16.046 -4.457 12.894 1.00 88.25 99 MET A O 1
ATOM 821 N N . PHE A 1 100 ? -16.638 -4.098 15.032 1.00 88.12 100 PHE A N 1
ATOM 822 C CA . PHE A 1 100 ? -15.282 -4.195 15.566 1.00 88.12 100 PHE A CA 1
ATOM 823 C C . PHE A 1 100 ? -14.709 -5.613 15.398 1.00 88.12 100 PHE A C 1
ATOM 825 O O . PHE A 1 100 ? -13.585 -5.771 14.925 1.00 88.12 100 PHE A O 1
ATOM 832 N N . GLY A 1 101 ? -15.494 -6.658 15.680 1.00 90.88 101 GLY A N 1
ATOM 833 C CA . GLY A 1 101 ? -15.093 -8.051 15.438 1.00 90.88 101 GLY A CA 1
ATOM 834 C C . GLY A 1 101 ? -14.819 -8.366 13.959 1.00 90.88 101 GLY A C 1
ATOM 835 O O . GLY A 1 101 ? -13.825 -9.025 13.631 1.00 90.88 101 GLY A O 1
ATOM 836 N N . VAL A 1 102 ? -15.653 -7.851 13.049 1.00 92.50 102 VAL A N 1
ATOM 837 C CA . VAL A 1 102 ? -15.441 -7.952 11.593 1.00 92.50 102 VAL A CA 1
ATOM 838 C C . VAL A 1 102 ? -14.161 -7.227 11.181 1.00 92.50 102 VAL A C 1
ATOM 840 O O . VAL A 1 102 ? -13.357 -7.799 10.445 1.00 92.50 102 VAL A O 1
ATOM 843 N N . PHE A 1 103 ? -13.926 -6.017 11.697 1.00 93.19 103 PHE A N 1
ATOM 844 C CA . PHE A 1 103 ? -12.694 -5.266 11.464 1.00 93.19 103 PHE A CA 1
ATOM 845 C C . PHE A 1 103 ? -11.452 -6.051 11.904 1.00 93.19 103 PHE A C 1
ATOM 847 O O . PHE A 1 103 ? -10.511 -6.170 11.122 1.00 93.19 103 PHE A O 1
ATOM 854 N N . LEU A 1 104 ? -11.450 -6.629 13.112 1.00 92.94 104 LEU A N 1
ATOM 855 C CA . LEU A 1 104 ? -10.326 -7.428 13.617 1.00 92.94 104 LEU A CA 1
ATOM 856 C C . LEU A 1 104 ? -10.042 -8.638 12.724 1.00 92.94 104 LEU A C 1
ATOM 858 O O . LEU A 1 104 ? -8.893 -8.901 12.363 1.00 92.94 104 LEU A O 1
ATOM 862 N N . THR A 1 105 ? -11.098 -9.356 12.338 1.00 94.38 105 THR A N 1
ATOM 863 C CA . THR A 1 105 ? -10.989 -10.537 11.474 1.00 94.38 105 THR A CA 1
ATOM 864 C C . THR A 1 105 ? -10.438 -10.152 10.103 1.00 94.38 105 THR A C 1
ATOM 866 O O . THR A 1 105 ? -9.492 -10.773 9.614 1.00 94.38 105 THR A O 1
ATOM 869 N N . TYR A 1 106 ? -10.980 -9.088 9.504 1.00 95.31 106 TYR A N 1
ATOM 870 C CA . TYR A 1 106 ? -10.501 -8.557 8.234 1.00 95.31 106 TYR A CA 1
ATOM 871 C C . TYR A 1 106 ? -9.040 -8.107 8.328 1.00 95.31 106 TYR A C 1
ATOM 873 O O . TYR A 1 106 ? -8.238 -8.474 7.472 1.00 95.31 106 TYR A O 1
ATOM 881 N N . TRP A 1 107 ? -8.671 -7.363 9.375 1.00 94.81 107 TRP A N 1
ATOM 882 C CA . TRP A 1 107 ? -7.313 -6.864 9.590 1.00 94.81 107 TRP A CA 1
ATOM 883 C C . TRP A 1 107 ? -6.287 -7.998 9.558 1.00 94.81 107 TRP A C 1
ATOM 885 O O . TRP A 1 107 ? -5.297 -7.905 8.833 1.00 94.81 107 TRP A O 1
ATOM 895 N N . ILE A 1 108 ? -6.536 -9.086 10.295 1.00 95.25 108 ILE A N 1
ATOM 896 C CA . ILE A 1 108 ? -5.627 -10.239 10.355 1.00 95.25 108 ILE A CA 1
ATOM 897 C C . ILE A 1 108 ? -5.507 -10.900 8.978 1.00 95.25 108 ILE A C 1
ATOM 899 O O . ILE A 1 108 ? -4.398 -11.103 8.483 1.00 95.25 108 ILE A O 1
ATOM 903 N N . VAL A 1 109 ? -6.632 -11.203 8.326 1.00 96.69 109 VAL A N 1
ATOM 904 C CA . VAL A 1 109 ? -6.617 -11.887 7.025 1.00 96.69 109 VAL A CA 1
ATOM 905 C C . VAL A 1 109 ? -5.940 -11.025 5.960 1.00 96.69 109 VAL A C 1
ATOM 907 O O . VAL A 1 109 ? -5.002 -11.470 5.300 1.00 96.69 109 VAL A O 1
ATOM 910 N N . ALA A 1 110 ? -6.367 -9.777 5.805 1.00 96.00 110 ALA A N 1
ATOM 911 C CA . ALA A 1 110 ? -5.860 -8.892 4.768 1.00 96.00 110 ALA A CA 1
ATOM 912 C C . ALA A 1 110 ? -4.380 -8.541 4.985 1.00 96.00 110 ALA A C 1
ATOM 914 O O . ALA A 1 110 ? -3.564 -8.679 4.072 1.00 96.00 110 ALA A O 1
ATOM 915 N N . ARG A 1 111 ? -4.007 -8.131 6.202 1.00 95.38 111 ARG A N 1
ATOM 916 C CA . ARG A 1 111 ? -2.696 -7.518 6.464 1.00 95.38 111 ARG A CA 1
ATOM 917 C C . ARG A 1 111 ? -1.643 -8.497 6.983 1.00 95.38 111 ARG A C 1
ATOM 919 O O . ARG A 1 111 ? -0.462 -8.176 6.921 1.00 95.38 111 ARG A O 1
ATOM 926 N N . HIS A 1 112 ? -2.019 -9.655 7.530 1.00 95.62 112 HIS A N 1
ATOM 927 C CA . HIS A 1 112 ? -1.058 -10.639 8.066 1.00 95.62 112 HIS A CA 1
ATOM 928 C C . HIS A 1 112 ? -1.036 -11.958 7.288 1.00 95.62 112 HIS A C 1
ATOM 930 O O . HIS A 1 112 ? -0.105 -12.740 7.464 1.00 95.62 112 HIS A O 1
ATOM 936 N N . ILE A 1 113 ? -2.006 -12.193 6.397 1.00 96.38 113 ILE A N 1
ATOM 937 C CA . ILE A 1 113 ? -2.024 -13.368 5.517 1.00 96.38 113 ILE A CA 1
ATOM 938 C C . ILE A 1 113 ? -1.862 -12.933 4.057 1.00 96.38 113 ILE A C 1
ATOM 940 O O . ILE A 1 113 ? -0.839 -13.231 3.443 1.00 96.38 113 ILE A O 1
ATOM 944 N N . LEU A 1 114 ? -2.821 -12.183 3.505 1.00 97.31 114 LEU A N 1
ATOM 945 C CA . LEU A 1 114 ? -2.832 -11.846 2.077 1.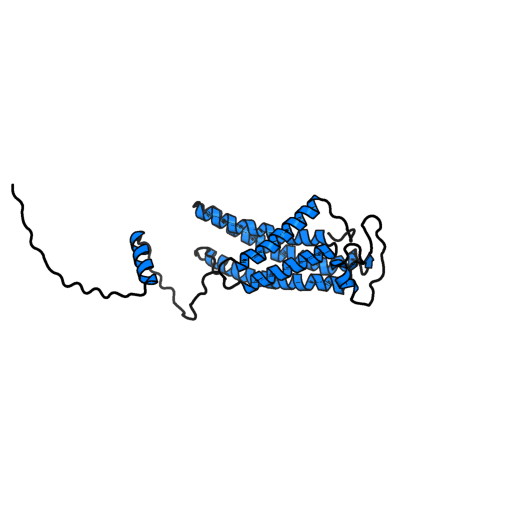00 97.31 114 LEU A CA 1
ATOM 946 C C . LEU A 1 114 ? -1.677 -10.922 1.677 1.00 97.31 114 LEU A C 1
ATOM 948 O O . LEU A 1 114 ? -1.005 -11.179 0.681 1.00 97.31 114 LEU A O 1
ATOM 952 N N . TYR A 1 115 ? -1.404 -9.868 2.446 1.00 96.62 115 TYR A N 1
ATOM 953 C CA . TYR A 1 115 ? -0.321 -8.946 2.110 1.00 96.62 115 TYR A CA 1
ATOM 954 C C . TYR A 1 115 ? 1.079 -9.601 2.155 1.00 96.62 115 TYR A C 1
ATOM 956 O O . TYR A 1 115 ? 1.804 -9.492 1.162 1.00 96.62 115 TYR A O 1
ATOM 964 N N . PRO A 1 116 ? 1.460 -10.378 3.194 1.00 97.00 116 PRO A N 1
ATOM 965 C CA . PRO A 1 116 ? 2.697 -11.159 3.156 1.00 97.00 116 PRO A CA 1
ATOM 966 C C . PRO A 1 116 ? 2.754 -12.185 2.016 1.00 97.00 116 PRO A C 1
ATOM 968 O O . PRO A 1 116 ? 3.828 -12.386 1.451 1.00 97.00 116 PRO A O 1
ATOM 971 N N . MET A 1 117 ? 1.625 -12.791 1.622 1.00 96.50 117 MET A N 1
ATOM 972 C CA . MET A 1 117 ? 1.571 -13.650 0.429 1.00 96.50 117 MET A CA 1
ATOM 973 C C . MET A 1 117 ? 1.909 -12.877 -0.854 1.00 96.50 117 MET A C 1
ATOM 975 O O . MET A 1 117 ? 2.624 -13.403 -1.706 1.00 96.50 117 MET A O 1
ATOM 979 N N . VAL A 1 118 ? 1.460 -11.624 -0.993 1.00 96.12 118 VAL A N 1
ATOM 980 C CA . VAL A 1 118 ? 1.845 -10.767 -2.129 1.00 96.12 118 VAL A CA 1
ATOM 981 C C . VAL A 1 118 ? 3.345 -10.460 -2.099 1.00 96.12 118 VAL A C 1
ATOM 983 O O . VAL A 1 118 ? 4.007 -10.592 -3.128 1.00 96.12 118 VAL A O 1
ATOM 986 N N . CYS A 1 119 ? 3.908 -10.125 -0.934 1.00 96.38 119 CYS A N 1
ATOM 987 C CA . CYS A 1 119 ? 5.353 -9.914 -0.772 1.00 96.38 119 CYS A CA 1
ATOM 988 C C . CYS A 1 119 ? 6.167 -11.172 -1.118 1.00 96.38 119 CYS A C 1
ATOM 990 O O . CYS A 1 119 ? 7.196 -11.082 -1.786 1.00 96.38 119 CYS A O 1
ATOM 992 N N . TRP A 1 120 ? 5.689 -12.352 -0.719 1.00 96.06 120 TRP A N 1
ATOM 993 C CA . TRP A 1 120 ? 6.300 -13.624 -1.095 1.00 96.06 120 TRP A CA 1
ATOM 994 C C . TRP A 1 120 ? 6.253 -13.848 -2.610 1.00 96.06 120 TRP A C 1
ATOM 996 O O . TRP A 1 120 ? 7.276 -14.154 -3.212 1.00 96.06 120 TRP A O 1
ATOM 1006 N N . SER A 1 121 ? 5.103 -13.596 -3.241 1.00 94.62 121 SER A N 1
ATOM 1007 C CA . SER A 1 121 ? 4.937 -13.702 -4.695 1.00 94.62 121 SER A CA 1
ATOM 1008 C C . SER A 1 121 ? 5.852 -12.734 -5.464 1.00 94.62 121 SER A C 1
ATOM 1010 O O . SER A 1 121 ? 6.406 -13.101 -6.499 1.00 94.62 121 SER A O 1
ATOM 1012 N N . ILE A 1 122 ? 6.104 -11.528 -4.936 1.00 93.56 122 ILE A N 1
ATOM 1013 C CA . ILE A 1 122 ? 7.103 -10.590 -5.485 1.00 93.56 122 ILE A CA 1
ATOM 1014 C C . ILE A 1 122 ? 8.510 -11.196 -5.454 1.00 93.56 122 ILE A C 1
ATOM 1016 O O . ILE A 1 122 ? 9.277 -11.040 -6.403 1.00 93.56 122 ILE A O 1
ATOM 1020 N N . TYR A 1 123 ? 8.860 -11.881 -4.368 1.00 93.88 123 TYR A N 1
ATOM 1021 C CA . TYR A 1 123 ? 10.181 -12.476 -4.195 1.00 93.88 123 TYR A CA 1
ATOM 1022 C C . TYR A 1 123 ? 10.377 -13.735 -5.053 1.00 93.88 123 TYR A C 1
ATOM 1024 O O . TYR A 1 123 ? 11.432 -13.890 -5.669 1.00 93.88 123 TYR A O 1
ATOM 1032 N N . THR A 1 124 ? 9.378 -14.621 -5.121 1.00 93.12 124 THR A N 1
ATOM 1033 C CA . THR A 1 124 ? 9.498 -15.921 -5.800 1.00 93.12 124 THR A CA 1
ATOM 1034 C C . THR A 1 124 ? 9.021 -15.907 -7.241 1.00 93.12 124 THR A C 1
ATOM 1036 O O . THR A 1 124 ? 9.695 -16.449 -8.111 1.00 93.12 124 THR A O 1
ATOM 1039 N N . ASP A 1 125 ? 7.862 -15.323 -7.526 1.00 91.19 125 ASP A N 1
ATOM 1040 C CA . ASP A 1 125 ? 7.180 -15.552 -8.802 1.00 91.19 125 ASP A CA 1
AT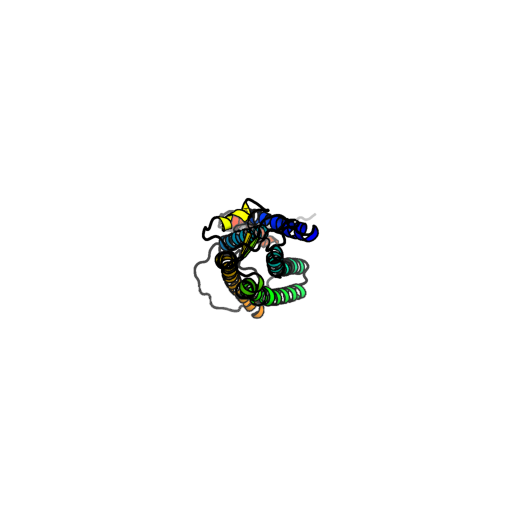OM 1041 C C . ASP A 1 125 ? 7.678 -14.590 -9.875 1.00 91.19 125 ASP A C 1
ATOM 1043 O O . ASP A 1 125 ? 7.802 -14.975 -11.036 1.00 91.19 125 ASP A O 1
ATOM 1047 N N . ILE A 1 126 ? 8.031 -13.358 -9.502 1.00 88.56 126 ILE A N 1
ATOM 1048 C CA . ILE A 1 126 ? 8.541 -12.366 -10.453 1.00 88.56 126 ILE A CA 1
ATOM 1049 C C . ILE A 1 126 ? 9.815 -12.843 -11.169 1.00 88.56 126 ILE A C 1
ATOM 1051 O O . ILE A 1 126 ? 9.814 -12.823 -12.405 1.00 88.56 126 ILE A O 1
ATOM 1055 N N . PRO A 1 127 ? 10.887 -13.287 -10.474 1.00 86.81 127 PRO A N 1
ATOM 1056 C CA . PRO A 1 127 ? 12.097 -13.735 -11.162 1.00 86.81 127 PRO A CA 1
ATOM 1057 C C . PRO A 1 127 ? 11.849 -14.948 -12.066 1.00 86.81 127 PRO A C 1
ATOM 1059 O O . PRO A 1 127 ? 12.527 -15.097 -13.076 1.00 86.81 127 PRO A O 1
ATOM 1062 N N . ASN A 1 128 ? 10.869 -15.787 -11.719 1.00 88.31 128 ASN A N 1
ATOM 1063 C CA . ASN A 1 128 ? 10.528 -16.992 -12.471 1.00 88.31 128 ASN A CA 1
ATOM 1064 C C . ASN A 1 128 ? 9.640 -16.712 -13.697 1.00 88.31 128 ASN A C 1
ATOM 1066 O O . ASN A 1 128 ? 9.763 -17.407 -14.700 1.00 88.31 128 ASN A O 1
ATOM 1070 N N . ILE A 1 129 ? 8.740 -15.724 -13.625 1.00 89.19 129 ILE A N 1
ATOM 1071 C CA . ILE A 1 129 ? 7.767 -15.422 -14.690 1.00 89.19 129 ILE A CA 1
ATOM 1072 C C . ILE A 1 129 ? 8.292 -14.355 -15.653 1.00 89.19 129 ILE A C 1
ATOM 1074 O O . ILE A 1 129 ? 8.149 -14.510 -16.863 1.00 89.19 129 ILE A O 1
ATOM 1078 N N . ILE A 1 130 ? 8.849 -13.258 -15.131 1.00 88.31 130 ILE A N 1
ATOM 1079 C CA . ILE A 1 130 ? 9.330 -12.137 -15.953 1.00 88.31 130 ILE A CA 1
ATOM 1080 C C . ILE A 1 130 ? 10.787 -12.369 -16.366 1.00 88.31 130 ILE A C 1
ATOM 1082 O O . ILE A 1 130 ? 11.148 -12.126 -17.515 1.00 88.31 130 ILE A O 1
ATOM 1086 N N . GLY A 1 131 ? 11.615 -12.870 -15.446 1.00 86.62 131 GLY A N 1
ATOM 1087 C CA . GLY A 1 131 ? 13.058 -12.982 -15.653 1.00 86.62 131 GLY A CA 1
ATOM 1088 C C . GLY A 1 131 ? 13.780 -11.629 -15.614 1.00 86.62 131 GLY A C 1
ATOM 1089 O O . GLY A 1 131 ? 13.212 -10.603 -15.241 1.00 86.62 131 GLY A O 1
ATOM 1090 N N . GLU A 1 132 ? 15.065 -11.639 -15.973 1.00 89.94 132 GLU A N 1
ATOM 1091 C CA . GLU A 1 132 ? 15.904 -10.436 -16.059 1.00 89.94 132 GLU A CA 1
ATOM 1092 C C . GLU A 1 132 ? 15.885 -9.888 -17.496 1.00 89.94 132 GLU A C 1
ATOM 1094 O O . GLU A 1 132 ? 16.737 -10.233 -18.315 1.00 89.94 132 GLU A O 1
ATOM 1099 N N . VAL A 1 133 ? 14.881 -9.067 -17.818 1.00 92.19 133 VAL A N 1
ATOM 1100 C CA . VAL A 1 133 ? 14.636 -8.560 -19.180 1.00 92.19 133 VAL A CA 1
ATOM 1101 C C . VAL A 1 133 ? 14.220 -7.090 -19.188 1.00 92.19 133 VAL A C 1
ATOM 1103 O O . VAL A 1 133 ? 13.644 -6.577 -18.224 1.00 92.19 133 VAL A O 1
ATOM 1106 N N . CYS A 1 134 ? 14.479 -6.418 -20.310 1.00 92.88 134 CYS A N 1
ATOM 1107 C CA . CYS A 1 134 ? 14.057 -5.045 -20.569 1.00 92.88 134 CYS A CA 1
ATOM 1108 C C . CYS A 1 134 ? 13.209 -4.929 -21.838 1.00 92.88 134 CYS A C 1
ATOM 1110 O O . CYS A 1 134 ? 13.432 -5.647 -22.815 1.00 92.88 134 CYS A O 1
ATOM 1112 N N . TYR A 1 135 ? 12.296 -3.961 -21.845 1.00 93.50 135 TYR A N 1
ATOM 1113 C CA . TYR A 1 135 ? 11.455 -3.614 -22.989 1.00 93.50 135 TYR A CA 1
ATOM 1114 C C . TYR A 1 135 ? 11.440 -2.102 -23.226 1.00 93.50 135 TYR A C 1
ATOM 1116 O O . TYR A 1 135 ? 11.598 -1.320 -22.288 1.00 93.50 135 TYR A O 1
ATOM 1124 N N . LYS A 1 136 ? 11.207 -1.673 -24.468 1.00 93.88 136 LYS A N 1
ATOM 1125 C CA . LYS A 1 136 ? 11.129 -0.257 -24.863 1.00 93.88 136 LYS A CA 1
ATOM 1126 C C . LYS A 1 136 ? 9.983 -0.021 -25.850 1.00 93.88 136 LYS A C 1
ATOM 1128 O O . LYS A 1 136 ? 9.709 -0.893 -26.669 1.00 93.88 136 LYS A O 1
ATOM 1133 N N . GLY A 1 137 ? 9.359 1.155 -25.798 1.00 91.44 137 GLY A N 1
ATOM 1134 C CA . GLY A 1 137 ? 8.293 1.566 -26.717 1.00 91.44 137 GLY A CA 1
ATOM 1135 C C . GLY A 1 137 ? 6.871 1.395 -26.169 1.00 91.44 137 GLY A C 1
ATOM 1136 O O . GLY A 1 137 ? 6.664 0.873 -25.070 1.00 91.44 137 GLY A O 1
ATOM 1137 N N . SER A 1 138 ? 5.908 1.871 -26.967 1.00 89.25 138 SER A N 1
ATOM 1138 C CA . SER A 1 138 ? 4.452 1.751 -26.769 1.00 89.25 138 SER A CA 1
ATOM 1139 C C . SER A 1 138 ? 3.973 0.293 -26.859 1.00 89.25 138 SER A C 1
ATOM 1141 O O . SER A 1 138 ? 4.652 -0.557 -27.431 1.00 89.25 138 SER A O 1
ATOM 1143 N N . ASP A 1 139 ? 2.769 0.015 -26.347 1.00 86.06 139 ASP A N 1
ATOM 1144 C CA . ASP A 1 139 ? 2.094 -1.292 -26.429 1.00 86.06 139 ASP A CA 1
ATOM 1145 C C . ASP A 1 139 ? 1.987 -1.812 -27.878 1.00 86.06 139 ASP A C 1
ATOM 1147 O O . ASP A 1 139 ? 2.152 -3.001 -28.142 1.00 86.06 139 ASP A O 1
ATOM 1151 N N . SER A 1 140 ? 1.790 -0.902 -28.840 1.00 87.25 140 SER A N 1
ATOM 1152 C CA . SER A 1 140 ? 1.670 -1.222 -30.271 1.00 87.25 140 SER A CA 1
ATOM 1153 C C . SER A 1 140 ? 3.002 -1.517 -30.976 1.00 87.25 140 SER A C 1
ATOM 1155 O O . SER A 1 140 ? 3.012 -2.151 -32.031 1.00 87.25 140 SER A O 1
ATOM 1157 N N . ASN A 1 141 ? 4.127 -1.066 -30.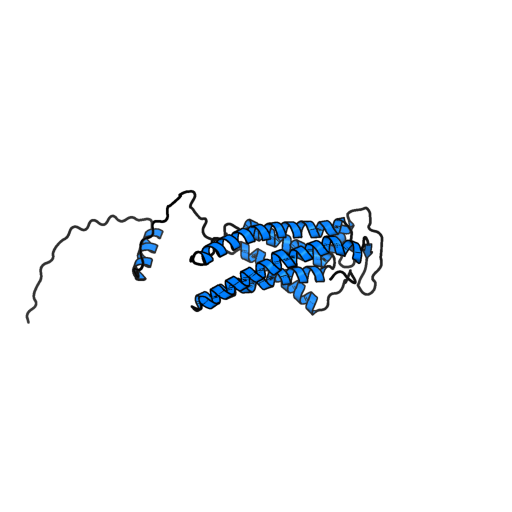413 1.00 90.62 141 ASN A N 1
ATOM 1158 C CA . ASN A 1 141 ? 5.468 -1.197 -30.990 1.00 90.62 141 ASN A CA 1
ATOM 1159 C C . ASN A 1 141 ? 6.492 -1.554 -29.902 1.00 90.62 141 ASN A C 1
ATOM 1161 O O . ASN A 1 141 ? 7.512 -0.878 -29.727 1.00 90.62 141 ASN A O 1
ATOM 1165 N N . LEU A 1 142 ? 6.179 -2.596 -29.131 1.00 91.94 142 LEU A N 1
ATOM 1166 C CA . LEU A 1 142 ? 7.006 -3.038 -28.019 1.00 91.94 142 LEU A CA 1
ATOM 1167 C C . LEU A 1 142 ? 8.253 -3.765 -28.540 1.00 91.94 142 LEU A C 1
ATOM 1169 O O . LEU A 1 142 ? 8.164 -4.804 -29.191 1.00 91.94 142 LEU A O 1
ATOM 1173 N N . GLN A 1 143 ? 9.427 -3.228 -28.225 1.00 92.50 143 GLN A N 1
ATOM 1174 C CA . GLN A 1 143 ? 10.721 -3.810 -28.571 1.00 92.50 143 GLN A CA 1
ATOM 1175 C C . GLN A 1 143 ? 11.311 -4.532 -27.358 1.00 92.50 143 GLN A C 1
ATOM 1177 O O . GLN A 1 143 ? 11.333 -3.985 -26.253 1.00 92.50 143 GLN A O 1
ATOM 1182 N N . GLY A 1 144 ? 11.822 -5.745 -27.568 1.00 88.62 144 GLY A N 1
ATOM 1183 C CA . GLY A 1 144 ? 12.457 -6.570 -26.541 1.00 88.62 144 GLY A CA 1
ATOM 1184 C C . GLY A 1 144 ? 12.227 -8.069 -26.783 1.00 88.62 144 GLY A C 1
ATOM 1185 O O . GLY A 1 144 ? 11.591 -8.434 -27.772 1.00 88.62 144 GLY A O 1
ATOM 1186 N N . PRO A 1 145 ? 12.730 -8.947 -25.900 1.00 91.69 145 PRO A N 1
ATOM 1187 C CA . PRO A 1 145 ? 13.465 -8.627 -24.676 1.00 91.69 145 PRO A CA 1
ATOM 1188 C C . PRO A 1 145 ? 14.921 -8.208 -24.947 1.00 91.69 145 PRO A C 1
ATOM 1190 O O . PRO A 1 145 ? 15.632 -8.841 -25.725 1.00 91.69 145 PRO A O 1
ATOM 1193 N N . PHE A 1 146 ? 15.379 -7.156 -24.267 1.00 92.56 146 PHE A N 1
ATOM 1194 C CA . PHE A 1 146 ? 16.786 -6.744 -24.219 1.00 92.56 146 PHE A CA 1
ATOM 1195 C C . PHE A 1 146 ? 17.444 -7.199 -22.906 1.00 92.56 146 PHE A C 1
ATOM 1197 O O . PHE A 1 146 ? 16.747 -7.303 -21.890 1.00 92.56 146 PHE A O 1
ATOM 1204 N N . PRO A 1 147 ? 18.768 -7.443 -22.890 1.00 91.62 147 PRO A N 1
ATOM 1205 C CA . PRO A 1 147 ? 19.490 -7.716 -21.652 1.00 91.62 147 PRO A CA 1
ATOM 1206 C C . PRO A 1 147 ? 19.540 -6.471 -20.757 1.00 91.62 147 PRO A C 1
ATOM 1208 O O . PRO A 1 147 ? 19.588 -5.342 -21.246 1.00 91.62 147 PRO A O 1
ATOM 1211 N N . VAL A 1 148 ? 19.560 -6.685 -19.440 1.00 89.94 148 VAL A N 1
ATOM 1212 C CA . VAL A 1 148 ? 19.656 -5.602 -18.452 1.00 89.94 148 VAL A CA 1
ATOM 1213 C C . VAL A 1 148 ? 21.019 -4.901 -18.574 1.00 89.94 148 VAL A C 1
ATOM 1215 O O . VAL A 1 148 ? 22.047 -5.570 -18.445 1.00 89.94 148 VAL A O 1
ATOM 1218 N N . PRO A 1 149 ? 21.063 -3.572 -18.794 1.00 88.50 149 PRO A N 1
ATOM 1219 C CA . PRO A 1 149 ? 22.320 -2.831 -18.835 1.00 88.50 149 PRO A CA 1
ATOM 1220 C C . PRO A 1 149 ? 23.059 -2.877 -17.490 1.00 88.50 149 PRO A C 1
ATOM 1222 O O . PRO A 1 149 ? 22.441 -2.896 -16.425 1.00 88.50 149 PRO A O 1
ATOM 1225 N N . GLU A 1 150 ? 24.392 -2.824 -17.513 1.00 86.62 150 GLU A N 1
ATOM 1226 C CA . GLU A 1 150 ? 25.190 -2.773 -16.276 1.00 86.62 150 GLU A CA 1
ATOM 1227 C C . GLU A 1 150 ? 25.010 -1.444 -15.515 1.00 86.62 150 GLU A C 1
ATOM 1229 O O . GLU A 1 150 ? 25.081 -1.396 -14.282 1.00 86.62 150 GLU A O 1
ATOM 1234 N N . THR A 1 151 ? 24.741 -0.358 -16.243 1.00 87.62 151 THR A N 1
ATOM 1235 C CA . THR A 1 151 ? 24.571 0.999 -15.706 1.00 87.62 151 THR A CA 1
ATOM 1236 C C . THR A 1 151 ? 23.259 1.142 -14.937 1.00 87.62 151 THR A C 1
ATOM 1238 O O . THR A 1 151 ? 22.226 0.709 -15.413 1.00 87.62 151 THR A O 1
ATOM 1241 N N . SER A 1 152 ? 23.241 1.825 -13.790 1.00 86.12 152 SER A N 1
ATOM 1242 C CA . SER A 1 152 ? 22.008 2.021 -12.997 1.00 86.12 152 SER A CA 1
ATOM 1243 C C . SER A 1 152 ? 21.049 3.100 -13.533 1.00 86.12 152 SER A C 1
ATOM 1245 O O . SER A 1 152 ? 19.995 3.315 -12.940 1.00 86.12 152 SER A O 1
ATOM 1247 N N . SER A 1 153 ? 21.386 3.796 -14.624 1.00 83.94 153 SER A N 1
ATOM 1248 C CA . SER A 1 153 ? 20.583 4.903 -15.171 1.00 83.94 153 SER A CA 1
ATOM 1249 C C . SER A 1 153 ? 19.190 4.468 -15.634 1.00 83.94 153 SER A C 1
ATOM 1251 O O . SER A 1 153 ? 18.241 5.236 -15.488 1.00 83.94 153 SER A O 1
ATOM 1253 N N . TYR A 1 154 ? 19.043 3.222 -16.100 1.00 86.56 154 TYR A N 1
ATOM 1254 C CA . TYR A 1 154 ? 17.748 2.671 -16.517 1.00 86.56 154 TYR A CA 1
ATOM 1255 C C . TYR A 1 154 ? 16.729 2.590 -15.369 1.00 86.56 154 TYR A C 1
ATOM 1257 O O . TYR A 1 154 ? 15.540 2.456 -15.624 1.00 86.56 154 TYR A O 1
ATOM 1265 N N . LEU A 1 155 ? 17.157 2.649 -14.098 1.00 89.94 155 LEU A N 1
ATOM 1266 C CA . LEU A 1 155 ? 16.237 2.586 -12.955 1.00 89.94 155 LEU A CA 1
ATOM 1267 C C . LEU A 1 155 ? 15.379 3.850 -12.824 1.00 89.94 155 LEU A C 1
ATOM 1269 O O . LEU A 1 155 ? 14.291 3.796 -12.251 1.00 89.94 155 LEU A O 1
ATOM 1273 N N . LEU A 1 156 ? 15.878 4.987 -13.314 1.00 90.62 156 LEU A N 1
ATOM 1274 C CA . LEU A 1 156 ? 15.176 6.267 -13.230 1.00 90.62 156 LEU A CA 1
ATOM 1275 C C . LEU A 1 156 ? 14.479 6.655 -14.540 1.00 90.62 156 LEU A C 1
ATOM 1277 O O . LEU A 1 156 ? 13.582 7.492 -14.520 1.00 90.62 156 LEU A O 1
ATOM 1281 N N . GLU A 1 157 ? 14.847 6.024 -15.657 1.00 89.56 157 GLU A N 1
ATOM 1282 C CA . GLU A 1 157 ? 14.270 6.279 -16.984 1.00 89.56 157 GLU A CA 1
ATOM 1283 C C . GLU A 1 157 ? 12.729 6.166 -17.020 1.00 89.56 157 GLU A C 1
ATOM 1285 O O . GLU A 1 157 ? 12.100 7.104 -17.520 1.00 89.56 157 GLU A O 1
ATOM 1290 N N . PRO A 1 158 ? 12.085 5.151 -16.397 1.00 91.75 158 PRO A N 1
ATOM 1291 C CA . PRO A 1 158 ? 10.625 5.009 -16.423 1.00 91.75 158 PRO A CA 1
ATOM 1292 C C . PRO A 1 158 ? 9.850 6.160 -15.767 1.00 91.75 158 PRO A C 1
ATOM 1294 O O . PRO A 1 158 ? 8.657 6.319 -16.010 1.00 91.75 158 PRO A O 1
ATOM 1297 N N . PHE A 1 159 ? 10.496 6.954 -14.908 1.00 91.38 159 PHE A N 1
ATOM 1298 C CA . PHE A 1 159 ? 9.843 8.079 -14.235 1.00 91.38 159 PHE A CA 1
ATOM 1299 C C . PHE A 1 159 ? 9.794 9.346 -15.087 1.00 91.38 159 PHE A C 1
ATOM 1301 O O . PHE A 1 159 ? 8.993 10.234 -14.801 1.00 91.38 159 PHE A O 1
ATOM 1308 N N . TRP A 1 160 ? 10.659 9.447 -16.098 1.00 90.44 160 TRP A N 1
ATOM 1309 C CA . TRP A 1 160 ? 10.772 10.634 -16.944 1.00 90.44 160 TRP A CA 1
ATOM 1310 C C . TRP A 1 160 ? 10.261 10.392 -18.362 1.00 90.44 160 TRP A C 1
ATOM 1312 O O . TRP A 1 160 ? 9.715 11.304 -18.978 1.00 90.44 160 TRP A O 1
ATOM 1322 N N . ASP A 1 161 ? 10.406 9.165 -18.861 1.00 89.00 161 ASP A N 1
ATOM 1323 C CA . ASP A 1 161 ? 9.929 8.750 -20.174 1.00 89.00 161 ASP A CA 1
ATOM 1324 C C . ASP A 1 161 ? 9.030 7.513 -20.050 1.00 89.00 161 ASP A C 1
ATOM 1326 O O . ASP A 1 161 ? 9.485 6.405 -19.758 1.00 89.00 161 ASP A O 1
ATOM 1330 N N . SER A 1 162 ? 7.734 7.702 -20.308 1.00 84.25 162 SER A N 1
ATOM 1331 C CA . SER A 1 162 ? 6.746 6.621 -20.246 1.00 84.25 162 SER A CA 1
ATOM 1332 C C . SER A 1 162 ? 6.918 5.579 -21.358 1.00 84.25 162 SER A C 1
ATOM 1334 O O . SER A 1 162 ? 6.406 4.470 -21.209 1.00 84.25 162 SER A O 1
ATOM 1336 N N . GLU A 1 163 ? 7.599 5.905 -22.461 1.00 88.06 163 GLU A N 1
ATOM 1337 C CA . GLU A 1 163 ? 7.919 4.971 -23.555 1.00 88.06 163 GLU A CA 1
ATOM 1338 C C . GLU A 1 163 ? 9.387 4.512 -23.523 1.00 88.06 163 GLU A C 1
ATOM 1340 O O . GLU A 1 163 ? 9.813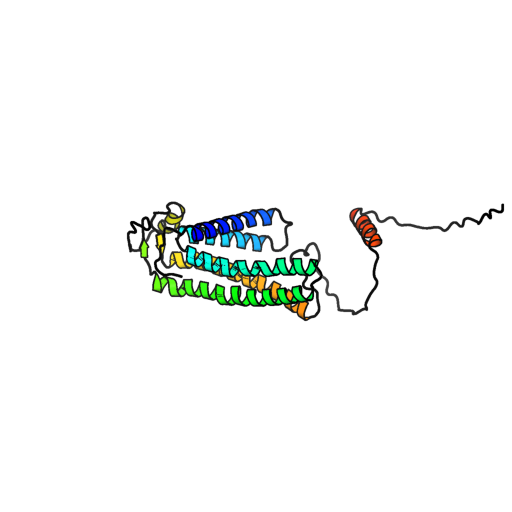 3.679 -24.336 1.00 88.06 163 GLU A O 1
ATOM 1345 N N . GLY A 1 164 ? 10.147 5.014 -22.547 1.00 88.81 164 GLY A N 1
ATOM 1346 C CA . GLY A 1 164 ? 11.543 4.685 -22.305 1.00 88.81 164 GLY A CA 1
ATOM 1347 C C . GLY A 1 164 ? 11.760 3.216 -21.943 1.00 88.81 164 GLY A C 1
ATOM 1348 O O . GLY A 1 164 ? 10.829 2.404 -21.840 1.00 88.81 164 GLY A O 1
ATOM 1349 N N . MET A 1 165 ? 13.022 2.842 -21.764 1.00 90.38 165 MET A N 1
ATOM 1350 C CA . MET A 1 165 ? 13.383 1.482 -21.384 1.00 90.38 165 MET A CA 1
ATOM 1351 C C . MET A 1 165 ? 12.874 1.161 -19.974 1.00 90.38 165 MET A C 1
ATOM 1353 O O . MET A 1 165 ? 13.202 1.843 -19.007 1.00 90.38 165 MET A O 1
ATOM 1357 N N . VAL A 1 166 ? 12.099 0.082 -19.849 1.00 93.06 166 VAL A N 1
ATOM 1358 C CA . VAL A 1 166 ? 11.692 -0.479 -18.560 1.00 93.06 166 VAL A CA 1
ATOM 1359 C C . VAL A 1 166 ? 12.332 -1.848 -18.395 1.00 93.06 166 VAL A C 1
ATOM 1361 O O . VAL A 1 166 ? 12.153 -2.745 -19.219 1.00 93.06 166 VAL A O 1
ATOM 1364 N N . CYS A 1 167 ? 13.104 -1.998 -17.328 1.00 92.06 167 CYS A N 1
ATOM 1365 C CA . CYS A 1 167 ? 13.802 -3.231 -17.003 1.00 92.06 167 CYS A CA 1
ATOM 1366 C C . CYS A 1 167 ? 13.234 -3.829 -15.728 1.00 92.06 167 CYS A C 1
ATOM 1368 O O . CYS A 1 167 ? 12.971 -3.106 -14.765 1.00 92.06 167 CYS A O 1
ATOM 1370 N N . PHE A 1 168 ? 13.115 -5.151 -15.699 1.00 90.00 168 PHE A N 1
ATOM 1371 C CA . PHE A 1 168 ? 12.872 -5.886 -14.470 1.00 90.00 168 PHE A CA 1
ATOM 1372 C C . PHE A 1 168 ? 14.047 -6.816 -14.195 1.00 90.00 168 PHE A C 1
ATOM 1374 O O . PHE A 1 168 ? 14.528 -7.521 -15.074 1.00 90.00 168 PHE A O 1
ATOM 1381 N N . GLY A 1 169 ? 14.532 -6.799 -12.960 1.00 89.00 169 GLY A N 1
ATOM 1382 C CA . GLY A 1 169 ? 15.618 -7.656 -12.509 1.00 89.00 169 GLY A CA 1
ATOM 1383 C C . GLY A 1 169 ? 15.772 -7.568 -10.999 1.00 89.00 169 GLY A C 1
ATOM 1384 O O . GLY A 1 169 ? 15.021 -6.852 -10.334 1.00 89.00 169 GLY A O 1
ATOM 1385 N N . LYS A 1 170 ? 16.779 -8.246 -10.443 1.00 89.75 170 LYS A N 1
ATOM 1386 C CA . LYS A 1 170 ? 16.973 -8.356 -8.983 1.00 89.75 170 LYS A CA 1
ATOM 1387 C C . LYS A 1 170 ? 16.985 -7.008 -8.258 1.00 89.75 170 LYS A C 1
ATOM 1389 O O . LYS A 1 170 ? 16.380 -6.886 -7.198 1.00 89.75 170 LYS A O 1
ATOM 1394 N N . LYS A 1 171 ? 17.640 -5.990 -8.832 1.00 91.00 171 LYS A N 1
ATOM 1395 C CA . LYS A 1 171 ? 17.691 -4.636 -8.249 1.00 91.00 171 LYS A CA 1
ATOM 1396 C C . LYS A 1 171 ? 16.290 -4.028 -8.107 1.00 91.00 171 LYS A C 1
ATOM 1398 O O . LYS A 1 171 ? 15.960 -3.503 -7.050 1.00 91.00 171 LYS A O 1
ATOM 1403 N N . VAL A 1 172 ? 15.468 -4.149 -9.150 1.00 91.81 172 VAL A N 1
ATOM 1404 C CA . VAL A 1 172 ? 14.092 -3.631 -9.176 1.00 91.81 172 VAL A CA 1
ATOM 1405 C C . VAL A 1 172 ? 13.199 -4.421 -8.219 1.00 91.81 172 VAL A C 1
ATOM 1407 O O . VAL A 1 172 ? 12.433 -3.818 -7.475 1.00 91.81 172 VAL A O 1
ATOM 1410 N N . THR A 1 173 ? 13.349 -5.749 -8.145 1.00 92.44 173 THR A N 1
ATOM 1411 C CA . THR A 1 173 ? 12.622 -6.574 -7.164 1.00 92.44 173 THR A CA 1
ATOM 1412 C C . THR A 1 173 ? 12.844 -6.067 -5.742 1.00 92.44 173 THR A C 1
ATOM 1414 O O . THR A 1 173 ? 11.879 -5.815 -5.026 1.00 92.44 173 THR A O 1
ATOM 1417 N N . TRP A 1 174 ? 14.100 -5.861 -5.337 1.00 93.44 174 TRP A N 1
ATOM 1418 C CA . TRP A 1 174 ? 14.415 -5.355 -3.998 1.00 93.44 174 TRP A CA 1
ATOM 1419 C C . TRP A 1 174 ? 13.972 -3.906 -3.790 1.00 93.44 174 TRP A C 1
ATOM 1421 O O . TRP A 1 174 ? 13.517 -3.571 -2.699 1.00 93.44 174 TRP A O 1
ATOM 1431 N N . TYR A 1 175 ? 14.035 -3.072 -4.831 1.00 93.25 175 TYR A N 1
ATOM 1432 C CA . TYR A 1 175 ? 13.523 -1.703 -4.790 1.00 93.25 175 TYR A CA 1
ATOM 1433 C C . TYR A 1 175 ? 12.026 -1.644 -4.440 1.00 93.25 175 TYR A C 1
ATOM 1435 O O . TYR A 1 175 ? 11.626 -0.779 -3.668 1.00 93.25 175 TYR A O 1
ATOM 1443 N N . PHE A 1 176 ? 11.212 -2.585 -4.929 1.00 94.62 176 PHE A N 1
ATOM 1444 C CA . PHE A 1 176 ? 9.806 -2.704 -4.523 1.00 94.62 176 PHE A CA 1
ATOM 1445 C C . PHE A 1 176 ? 9.628 -3.440 -3.188 1.00 94.62 176 PHE A C 1
ATOM 1447 O O . PHE A 1 176 ? 8.788 -3.057 -2.376 1.00 94.62 176 PHE A O 1
ATOM 1454 N N . LEU A 1 177 ? 10.409 -4.492 -2.936 1.00 96.00 177 LEU A N 1
ATOM 1455 C CA . LEU A 1 177 ? 10.208 -5.364 -1.780 1.00 96.00 177 LEU A CA 1
ATOM 1456 C C . LEU A 1 177 ? 10.597 -4.700 -0.449 1.00 96.00 177 LEU A C 1
ATOM 1458 O O . LEU A 1 177 ? 9.874 -4.844 0.530 1.00 96.00 177 LEU A O 1
ATOM 1462 N N . VAL A 1 178 ? 11.698 -3.944 -0.396 1.00 97.31 178 VAL A N 1
ATOM 1463 C CA . VAL A 1 178 ? 12.150 -3.263 0.834 1.00 97.31 178 VAL A CA 1
ATOM 1464 C C . VAL A 1 178 ? 11.088 -2.317 1.417 1.00 97.31 178 VAL A C 1
ATOM 1466 O O . VAL A 1 178 ? 10.742 -2.492 2.587 1.00 97.31 178 VAL A O 1
ATOM 1469 N N . PRO A 1 179 ? 10.535 -1.344 0.666 1.00 97.38 179 PRO A N 1
ATOM 1470 C CA . PRO A 1 179 ? 9.493 -0.464 1.193 1.00 97.38 179 PRO A CA 1
ATOM 1471 C C . PRO A 1 179 ? 8.209 -1.216 1.572 1.00 97.38 179 PRO A C 1
ATOM 1473 O O . PRO A 1 179 ? 7.585 -0.868 2.571 1.00 97.38 179 PRO A O 1
ATOM 1476 N N . LEU A 1 180 ? 7.840 -2.287 0.858 1.00 97.31 180 LEU A N 1
ATOM 1477 C CA . LEU A 1 180 ? 6.704 -3.137 1.242 1.00 97.31 180 LEU A CA 1
ATOM 1478 C C . LEU A 1 180 ? 6.942 -3.861 2.578 1.00 97.31 180 LEU A C 1
ATOM 1480 O O . LEU A 1 180 ? 6.041 -3.939 3.416 1.00 97.31 180 LEU A O 1
ATOM 1484 N N . LEU A 1 181 ? 8.154 -4.357 2.821 1.00 97.38 181 LEU A N 1
ATOM 1485 C CA . LEU A 1 181 ? 8.515 -4.972 4.100 1.00 97.38 181 LEU A CA 1
ATOM 1486 C C . LEU A 1 181 ? 8.603 -3.939 5.230 1.00 97.38 181 LEU A C 1
ATOM 1488 O O . LEU A 1 181 ? 8.198 -4.230 6.351 1.00 97.38 181 LEU A O 1
ATOM 1492 N N . LEU A 1 182 ? 9.050 -2.714 4.944 1.00 97.06 182 LEU A N 1
ATOM 1493 C CA . LEU A 1 182 ? 9.007 -1.617 5.914 1.00 97.06 182 LEU A CA 1
ATOM 1494 C C . LEU A 1 182 ? 7.559 -1.307 6.319 1.00 97.06 182 LEU A C 1
ATOM 1496 O O . LEU A 1 182 ? 7.257 -1.221 7.509 1.00 97.06 182 LEU A O 1
ATOM 1500 N N . LEU A 1 183 ? 6.642 -1.225 5.349 1.00 96.50 183 LEU A N 1
ATOM 1501 C CA . LEU A 1 183 ? 5.212 -1.093 5.629 1.00 96.50 183 LEU A CA 1
ATOM 1502 C C . LEU A 1 183 ? 4.678 -2.270 6.456 1.00 96.50 183 LEU A C 1
ATOM 1504 O O . LEU A 1 183 ? 3.862 -2.054 7.350 1.00 96.50 183 LEU A O 1
ATOM 1508 N N . GLN A 1 184 ? 5.172 -3.493 6.229 1.00 96.81 184 GLN A N 1
ATOM 1509 C CA . GLN A 1 184 ? 4.803 -4.646 7.052 1.00 96.81 184 GLN A CA 1
ATOM 1510 C C . GLN A 1 184 ? 5.217 -4.469 8.519 1.00 96.81 184 GLN A C 1
ATOM 1512 O O . GLN A 1 184 ? 4.458 -4.825 9.419 1.00 96.81 184 GLN A O 1
ATOM 1517 N N . CYS A 1 185 ? 6.394 -3.899 8.782 1.00 96.25 185 CYS A N 1
ATOM 1518 C CA . CYS A 1 185 ? 6.833 -3.604 10.146 1.00 96.25 185 CYS A CA 1
ATOM 1519 C C . CYS A 1 185 ? 5.899 -2.600 10.842 1.00 96.25 185 CYS A C 1
ATOM 1521 O O . CYS A 1 185 ? 5.540 -2.810 12.000 1.00 96.25 185 CYS A O 1
ATOM 1523 N N . LEU A 1 186 ? 5.451 -1.554 10.136 1.00 94.56 186 LEU A N 1
ATOM 1524 C CA . LEU A 1 186 ? 4.462 -0.603 10.668 1.00 94.56 186 LEU A CA 1
ATOM 1525 C C . LEU A 1 186 ? 3.116 -1.285 10.952 1.00 94.56 186 LEU A C 1
ATOM 1527 O O . LEU A 1 186 ? 2.522 -1.083 12.008 1.00 94.56 186 LEU A O 1
ATOM 1531 N N . ILE A 1 187 ? 2.675 -2.167 10.053 1.00 94.88 187 ILE A N 1
ATOM 1532 C CA . ILE A 1 187 ? 1.459 -2.973 10.221 1.00 94.88 187 ILE A CA 1
ATOM 1533 C C . ILE A 1 187 ? 1.528 -3.846 11.482 1.00 94.88 187 ILE A C 1
ATOM 1535 O O . ILE A 1 187 ? 0.532 -3.950 12.200 1.00 94.88 187 ILE A O 1
ATOM 1539 N N . PHE A 1 188 ? 2.681 -4.448 11.785 1.00 95.25 188 PHE A N 1
ATOM 1540 C CA . PHE A 1 188 ? 2.863 -5.202 13.027 1.00 95.25 188 PHE A CA 1
ATOM 1541 C C . PHE A 1 188 ? 2.815 -4.306 14.268 1.00 95.25 188 PHE A C 1
ATOM 1543 O O . PHE A 1 188 ? 2.194 -4.686 15.260 1.00 95.25 188 PHE A O 1
ATOM 1550 N N . ALA A 1 189 ? 3.408 -3.109 14.219 1.00 92.25 189 ALA A N 1
ATOM 1551 C CA . ALA A 1 189 ? 3.325 -2.152 15.322 1.00 92.25 189 ALA A CA 1
ATOM 1552 C C . ALA A 1 189 ? 1.865 -1.757 15.617 1.00 92.25 189 ALA A C 1
ATOM 1554 O O . ALA A 1 189 ? 1.425 -1.823 16.766 1.00 92.25 189 ALA A O 1
ATOM 1555 N N . TRP A 1 190 ? 1.074 -1.448 14.585 1.00 91.88 190 TRP A N 1
ATOM 1556 C CA . TRP A 1 190 ? -0.355 -1.157 14.750 1.00 91.88 190 TRP A CA 1
ATOM 1557 C C . TRP A 1 190 ? -1.167 -2.366 15.202 1.00 91.88 190 TRP A C 1
ATOM 1559 O O . TRP A 1 190 ? -2.101 -2.209 15.986 1.00 91.88 190 TRP A O 1
ATOM 1569 N N . PHE A 1 191 ? -0.805 -3.577 14.776 1.00 93.19 191 PHE A N 1
ATOM 1570 C CA . PHE A 1 191 ? -1.462 -4.787 15.263 1.00 93.19 191 PHE A CA 1
ATOM 1571 C C . PHE A 1 191 ? -1.315 -4.951 16.779 1.00 93.19 191 PHE A C 1
ATOM 1573 O O . PHE A 1 191 ? -2.283 -5.318 17.440 1.00 93.19 191 PHE A O 1
ATOM 1580 N N . VAL A 1 192 ? -0.157 -4.611 17.355 1.00 91.81 192 VAL A N 1
ATOM 1581 C CA . VAL A 1 192 ? 0.025 -4.620 18.816 1.00 91.81 192 VAL A CA 1
ATOM 1582 C C . VAL A 1 192 ? -0.924 -3.629 19.498 1.00 91.81 192 VAL A C 1
ATOM 1584 O O . VAL A 1 192 ? -1.526 -3.976 20.514 1.00 91.81 192 VAL A O 1
ATOM 1587 N N . LEU A 1 193 ? -1.112 -2.427 18.940 1.00 89.12 193 LEU A N 1
ATOM 1588 C CA . LEU A 1 193 ? -2.067 -1.444 19.473 1.00 89.12 193 LEU A CA 1
ATOM 1589 C C . LEU A 1 193 ? -3.511 -1.961 19.397 1.00 89.12 193 LEU A C 1
ATOM 1591 O O . LEU A 1 193 ? -4.237 -1.924 20.388 1.00 89.12 193 LEU A O 1
ATOM 1595 N N . ILE A 1 194 ? -3.902 -2.524 18.253 1.00 89.56 194 ILE A N 1
ATOM 1596 C CA . ILE A 1 194 ? -5.236 -3.099 18.046 1.00 89.56 194 ILE A CA 1
ATOM 1597 C C . ILE A 1 194 ? -5.483 -4.275 18.999 1.00 89.56 194 ILE A C 1
ATOM 1599 O O . ILE A 1 194 ? -6.553 -4.368 19.597 1.00 89.56 194 ILE A O 1
ATOM 1603 N N . ALA A 1 195 ? -4.495 -5.151 19.194 1.00 90.69 195 ALA A N 1
ATOM 1604 C CA . ALA A 1 195 ? -4.596 -6.276 20.117 1.00 90.69 195 ALA A CA 1
ATOM 1605 C C . ALA A 1 195 ? -4.769 -5.810 21.572 1.00 90.69 195 ALA A C 1
ATOM 1607 O O . ALA A 1 195 ? -5.572 -6.387 22.304 1.00 90.69 195 ALA A O 1
ATOM 1608 N N . ARG A 1 196 ? -4.076 -4.740 21.989 1.00 89.00 196 ARG A N 1
ATOM 1609 C CA . ARG A 1 196 ? -4.264 -4.128 23.317 1.00 89.00 196 ARG A CA 1
ATOM 1610 C C . ARG A 1 196 ? -5.698 -3.634 23.511 1.00 89.00 196 ARG A C 1
ATOM 1612 O O . ARG A 1 196 ? -6.303 -3.943 24.537 1.00 89.00 196 ARG A O 1
ATOM 1619 N N . VAL A 1 197 ? -6.258 -2.938 22.519 1.00 87.38 197 VAL A N 1
ATOM 1620 C CA . VAL A 1 197 ? -7.659 -2.482 22.553 1.00 87.38 197 VAL A CA 1
ATOM 1621 C C . VAL A 1 197 ? -8.617 -3.673 22.585 1.00 87.38 197 VAL A C 1
ATOM 1623 O O . VAL A 1 197 ? -9.513 -3.711 23.421 1.00 87.38 197 VAL A O 1
ATOM 1626 N N . ALA A 1 198 ? -8.399 -4.695 21.756 1.00 88.25 198 ALA A N 1
ATOM 1627 C CA . ALA A 1 198 ? -9.237 -5.893 21.740 1.00 88.25 198 ALA A CA 1
ATOM 1628 C C . ALA A 1 198 ? -9.248 -6.620 23.098 1.00 88.25 198 ALA A C 1
ATOM 1630 O O . ALA A 1 198 ? -10.307 -7.027 23.570 1.00 88.25 198 ALA A O 1
ATOM 1631 N N . ILE A 1 199 ? -8.095 -6.733 23.769 1.00 88.56 199 ILE A N 1
ATOM 1632 C CA . ILE A 1 199 ? -8.002 -7.317 25.116 1.00 88.56 199 ILE A CA 1
ATOM 1633 C C . ILE A 1 199 ? -8.763 -6.465 26.140 1.00 88.56 199 ILE A C 1
ATOM 1635 O O . ILE A 1 199 ? -9.461 -7.024 26.985 1.00 88.56 199 ILE A O 1
ATOM 1639 N N . LYS A 1 200 ? -8.663 -5.130 26.067 1.00 85.69 200 LYS A N 1
ATOM 1640 C CA . LYS A 1 200 ? -9.419 -4.208 26.935 1.00 85.69 200 LYS A CA 1
ATOM 1641 C C . LYS A 1 200 ? -10.930 -4.403 26.771 1.00 85.69 200 LYS A C 1
ATOM 1643 O O . LYS A 1 200 ? -11.635 -4.496 27.771 1.00 85.69 200 LYS A O 1
ATOM 1648 N N . VAL A 1 201 ? -11.401 -4.545 25.533 1.00 85.56 201 VAL A N 1
ATOM 1649 C CA . VAL A 1 201 ? -12.818 -4.788 25.222 1.00 85.56 201 VAL A CA 1
ATOM 1650 C C . VAL A 1 201 ? -13.290 -6.136 25.769 1.00 85.56 201 VAL A C 1
ATOM 1652 O O . VAL A 1 201 ? -14.326 -6.208 26.422 1.00 85.56 201 VAL A O 1
ATOM 1655 N N . ILE A 1 202 ? -12.503 -7.204 25.599 1.00 84.88 202 ILE A N 1
ATOM 1656 C CA . ILE A 1 202 ? -12.841 -8.542 26.125 1.00 84.88 202 ILE A CA 1
ATOM 1657 C C . ILE A 1 202 ? -12.904 -8.556 27.662 1.00 84.88 202 ILE A C 1
ATOM 1659 O O . ILE A 1 202 ? -13.675 -9.317 28.241 1.00 84.88 202 ILE A O 1
ATOM 1663 N N . ARG A 1 203 ? -12.124 -7.704 28.335 1.00 87.12 203 ARG A N 1
ATOM 1664 C CA . ARG A 1 203 ? -12.147 -7.540 29.799 1.00 87.12 203 ARG A CA 1
ATOM 1665 C C . ARG A 1 203 ? -13.318 -6.689 30.311 1.00 87.12 203 ARG A C 1
ATOM 1667 O O . ARG A 1 203 ? -13.392 -6.457 31.511 1.00 87.12 203 ARG A O 1
ATOM 1674 N N . GLY A 1 204 ? -14.220 -6.242 29.434 1.00 79.19 204 GLY A N 1
ATOM 1675 C CA . GLY A 1 204 ? -15.399 -5.449 29.794 1.00 79.19 204 GLY A CA 1
ATOM 1676 C C . GLY A 1 204 ? -15.205 -3.932 29.709 1.00 79.19 204 GLY A C 1
ATOM 1677 O O . GLY A 1 204 ? -16.088 -3.189 30.124 1.00 79.19 204 GLY A O 1
ATOM 1678 N N . GLY A 1 205 ? -14.076 -3.452 29.176 1.00 72.81 205 GLY A N 1
ATOM 1679 C CA . GLY A 1 205 ? -13.851 -2.026 28.926 1.00 72.81 205 GLY A CA 1
ATOM 1680 C C . GLY A 1 205 ? -14.486 -1.529 27.620 1.00 72.81 205 GLY A C 1
ATOM 1681 O O . GLY A 1 205 ? -14.748 -2.299 26.700 1.00 72.81 205 GLY A O 1
ATOM 1682 N N . SER A 1 206 ? -14.679 -0.213 27.501 1.00 68.38 206 SER A N 1
ATOM 1683 C CA . SER A 1 206 ? -15.098 0.434 26.246 1.00 68.38 206 SER A CA 1
ATOM 1684 C C . SER A 1 206 ? -13.974 0.399 25.196 1.00 68.38 206 SER A C 1
ATOM 1686 O O . SER A 1 206 ? -12.792 0.537 25.532 1.00 68.38 206 SER A O 1
ATOM 1688 N N . ALA A 1 207 ? -14.339 0.252 23.915 1.00 65.25 207 ALA A N 1
ATOM 1689 C CA . ALA A 1 207 ? -13.442 0.286 22.750 1.00 65.25 207 ALA A CA 1
ATOM 1690 C C . ALA A 1 207 ? -12.974 1.718 22.403 1.00 65.25 207 ALA A C 1
ATOM 1692 O O . ALA A 1 207 ? -13.112 2.174 21.267 1.00 65.25 207 ALA A O 1
ATOM 1693 N N . GLU A 1 208 ? -12.498 2.465 23.396 1.00 63.03 208 GLU A N 1
ATOM 1694 C CA . GLU A 1 208 ? -12.001 3.830 23.207 1.00 63.03 208 GLU A CA 1
ATOM 1695 C C . GLU A 1 208 ? -10.600 3.851 22.595 1.00 63.03 208 GLU A C 1
ATOM 1697 O O . GLU A 1 208 ? -9.739 3.032 22.923 1.00 63.03 208 GLU A O 1
ATOM 1702 N N . ASP A 1 209 ? -10.417 4.787 21.665 1.00 63.47 209 ASP A N 1
ATOM 1703 C CA . ASP A 1 209 ? -9.204 4.983 20.877 1.00 63.47 209 ASP A CA 1
ATOM 1704 C C . ASP A 1 209 ? -8.170 5.752 21.707 1.00 63.47 209 ASP A C 1
ATOM 1706 O O . ASP A 1 209 ? -8.391 6.903 22.067 1.00 63.47 209 ASP A O 1
ATOM 1710 N N . ASN A 1 210 ? -7.041 5.119 22.017 1.00 61.31 210 ASN A N 1
ATOM 1711 C CA . ASN A 1 210 ? -5.967 5.689 22.834 1.00 61.31 210 ASN A CA 1
ATOM 1712 C C . ASN A 1 210 ? -4.952 6.520 22.026 1.00 61.31 210 ASN A C 1
ATOM 1714 O O . ASN A 1 210 ? -3.888 6.861 22.533 1.00 61.31 210 ASN A O 1
ATOM 1718 N N . ARG A 1 211 ? -5.234 6.821 20.753 1.00 60.38 211 ARG A N 1
ATOM 1719 C CA . ARG A 1 211 ? -4.324 7.578 19.874 1.00 60.38 211 ARG A CA 1
ATOM 1720 C C . ARG A 1 211 ? -4.290 9.086 20.155 1.00 60.38 211 ARG A C 1
ATOM 1722 O O . ARG A 1 211 ? -3.436 9.771 19.605 1.00 60.38 211 ARG A O 1
ATOM 1729 N N . SER A 1 212 ? -5.209 9.620 20.958 1.00 50.19 212 SER A N 1
ATOM 1730 C CA . SER A 1 212 ? -5.376 11.068 21.162 1.00 50.19 212 SER A CA 1
ATOM 1731 C C . SER A 1 212 ? -5.021 11.586 22.559 1.00 50.19 212 SER A C 1
ATOM 1733 O O . SER A 1 212 ? -5.143 12.786 22.762 1.00 50.19 212 SER A O 1
ATOM 1735 N N . ASP A 1 213 ? -4.593 10.737 23.500 1.00 41.00 213 ASP A N 1
ATOM 1736 C CA . ASP A 1 213 ? -4.651 11.069 24.940 1.00 41.00 213 ASP A CA 1
ATOM 1737 C C . ASP A 1 213 ? -3.295 11.128 25.675 1.00 41.00 213 ASP A C 1
ATOM 1739 O O . ASP A 1 213 ? -3.257 11.023 26.892 1.00 41.00 213 ASP A O 1
ATOM 1743 N N . ASP A 1 214 ? -2.174 11.332 24.970 1.00 47.34 214 ASP A N 1
ATOM 1744 C CA . ASP A 1 214 ? -0.846 11.491 25.605 1.00 47.34 214 ASP A CA 1
ATOM 1745 C C . ASP A 1 214 ? -0.390 12.966 25.678 1.00 47.34 214 ASP A C 1
ATOM 1747 O O . ASP A 1 214 ? 0.751 13.300 25.348 1.00 47.34 214 ASP A O 1
ATOM 1751 N N . GLU A 1 215 ? -1.263 13.876 26.116 1.00 37.41 215 GLU A N 1
ATOM 1752 C CA . GLU A 1 215 ? -0.819 15.154 26.693 1.00 37.41 215 GLU A CA 1
ATOM 1753 C C . GLU A 1 215 ? -0.898 15.051 28.223 1.00 37.41 215 GLU A C 1
ATOM 1755 O O . GLU A 1 215 ? -1.911 15.382 28.830 1.00 37.41 215 GLU A O 1
ATOM 1760 N N . ALA A 1 216 ? 0.227 14.619 28.807 1.00 37.41 216 ALA A N 1
ATOM 1761 C CA . ALA A 1 216 ? 0.531 14.499 30.236 1.00 37.41 216 ALA A CA 1
ATOM 1762 C C . ALA A 1 216 ? -0.075 13.290 30.968 1.00 37.41 216 ALA A C 1
ATOM 1764 O O . ALA A 1 216 ? -1.173 13.376 31.491 1.00 37.41 216 ALA A O 1
ATOM 1765 N N . GLU A 1 217 ? 0.721 12.225 31.107 1.00 35.44 217 GLU A N 1
ATOM 1766 C CA . GLU A 1 217 ? 0.925 11.521 32.385 1.00 35.44 217 GLU A CA 1
ATOM 1767 C C . GLU A 1 217 ? 2.099 10.528 32.241 1.00 35.44 217 GLU A C 1
ATOM 1769 O O . GLU A 1 217 ? 1.961 9.400 31.772 1.00 35.44 217 GLU A O 1
ATOM 1774 N N . GLU A 1 218 ? 3.301 10.988 32.610 1.00 37.59 218 GLU A N 1
ATOM 1775 C CA . GLU A 1 218 ? 4.358 10.099 33.101 1.00 37.59 218 GLU A CA 1
ATOM 1776 C C . GLU A 1 218 ? 4.018 9.734 34.559 1.00 37.59 218 GLU A C 1
ATOM 1778 O O . GLU A 1 218 ? 3.777 10.632 35.359 1.00 37.59 218 GLU A O 1
ATOM 1783 N N . GLU A 1 219 ? 4.042 8.429 34.862 1.00 37.59 219 GLU A N 1
ATOM 1784 C CA . GLU A 1 219 ? 4.042 7.788 36.195 1.00 37.59 219 GLU A CA 1
ATOM 1785 C C . GLU A 1 219 ? 2.827 8.012 37.126 1.00 37.59 219 GLU A C 1
ATOM 1787 O O . GLU A 1 219 ? 2.728 9.027 37.803 1.00 37.59 219 GLU A O 1
ATOM 1792 N N . ASP A 1 220 ? 1.984 6.978 37.288 1.00 30.88 220 ASP A N 1
ATOM 1793 C CA . ASP A 1 220 ? 1.803 6.341 38.607 1.00 30.88 220 ASP A CA 1
ATOM 1794 C C . ASP A 1 220 ? 1.029 5.004 38.521 1.00 30.88 220 ASP A C 1
ATOM 1796 O O . ASP A 1 220 ? -0.027 4.888 37.895 1.00 30.88 220 ASP A O 1
ATOM 1800 N N . ASP A 1 221 ? 1.565 3.977 39.183 1.00 38.28 221 ASP A N 1
ATOM 1801 C CA . ASP A 1 221 ? 0.864 2.735 39.522 1.00 38.28 221 ASP A CA 1
ATOM 1802 C C . ASP A 1 221 ? -0.353 3.059 40.407 1.00 38.28 221 ASP A C 1
ATOM 1804 O O . ASP A 1 221 ? -0.173 3.532 41.528 1.00 38.28 221 ASP A O 1
ATOM 1808 N N . PHE A 1 222 ? -1.582 2.715 39.996 1.00 29.12 222 PHE A N 1
ATOM 1809 C CA . PHE A 1 222 ? -2.710 2.651 40.934 1.00 29.12 222 PHE A CA 1
ATOM 1810 C C . PHE A 1 222 ? -3.508 1.347 40.838 1.00 29.12 222 PHE A C 1
ATOM 1812 O O . PHE A 1 222 ? -4.077 0.958 39.819 1.00 29.12 222 PHE A O 1
ATOM 1819 N N . VAL A 1 223 ? -3.494 0.678 41.989 1.00 27.91 223 VAL A N 1
ATOM 1820 C CA . VAL A 1 223 ? -4.264 -0.481 42.429 1.00 27.91 223 VAL A CA 1
ATOM 1821 C C . VAL A 1 223 ? -5.755 -0.305 42.119 1.00 27.91 223 VAL A C 1
ATOM 1823 O O . VAL A 1 223 ? -6.331 0.745 42.384 1.00 27.91 223 VAL A O 1
ATOM 1826 N N . TYR A 1 224 ? -6.390 -1.364 41.607 1.00 30.61 224 TYR A N 1
ATOM 1827 C CA . TYR A 1 224 ? -7.846 -1.441 41.481 1.00 30.61 224 TYR A CA 1
ATOM 1828 C C . TYR A 1 224 ? -8.483 -1.478 42.879 1.00 30.61 224 TYR A C 1
ATOM 1830 O O . TYR A 1 224 ? -8.489 -2.529 43.521 1.00 30.61 224 TYR A O 1
ATOM 1838 N N . GLU A 1 225 ? -9.040 -0.359 43.340 1.00 28.73 225 GLU A N 1
ATOM 1839 C CA . GLU A 1 225 ? -10.125 -0.376 44.324 1.00 28.73 225 GLU A CA 1
ATOM 1840 C C . GLU A 1 225 ? -11.459 -0.222 43.591 1.00 28.73 225 GLU A C 1
ATOM 1842 O O . GLU A 1 225 ? -11.754 0.787 42.953 1.00 28.73 225 GLU A O 1
ATOM 1847 N N . GLU A 1 226 ? -12.247 -1.288 43.651 1.00 37.56 226 GLU A N 1
ATOM 1848 C CA . GLU A 1 226 ? -13.602 -1.378 43.132 1.00 37.56 226 GLU A CA 1
ATOM 1849 C C . GLU A 1 226 ? -14.549 -0.653 44.106 1.00 37.56 226 GLU A C 1
ATOM 1851 O O . GLU A 1 226 ? -14.649 -1.030 45.275 1.00 37.56 226 GLU A O 1
ATOM 1856 N N . ALA A 1 227 ? -15.244 0.392 43.648 1.00 29.00 227 ALA A N 1
ATOM 1857 C CA . ALA A 1 227 ? -16.317 1.050 44.397 1.00 29.00 227 ALA A CA 1
ATOM 1858 C C . ALA A 1 227 ? -17.497 1.409 43.465 1.00 29.00 227 ALA A C 1
ATOM 1860 O O . ALA A 1 227 ? -17.286 1.622 42.270 1.00 29.00 227 ALA A O 1
ATOM 1861 N N . PRO A 1 228 ? -18.745 1.398 43.974 1.00 27.47 228 PRO A N 1
ATOM 1862 C CA . PRO A 1 228 ? -19.908 0.973 43.202 1.00 27.47 228 PRO A CA 1
ATOM 1863 C C . PRO A 1 228 ? -20.681 2.094 42.482 1.00 27.47 228 PRO A C 1
ATOM 1865 O O . PRO A 1 228 ? -20.549 3.275 42.777 1.00 27.47 228 PRO A O 1
ATOM 1868 N N . LEU A 1 229 ? -21.503 1.613 41.544 1.00 38.72 229 LEU A N 1
ATOM 1869 C CA . LEU A 1 229 ? -22.468 2.234 40.628 1.00 38.72 229 LEU A CA 1
ATOM 1870 C C . LEU A 1 229 ? -23.220 3.513 41.066 1.00 38.72 229 LEU A C 1
ATOM 1872 O O . LEU A 1 229 ? -23.758 3.591 42.165 1.00 38.72 229 LEU A O 1
ATOM 1876 N N . GLU A 1 230 ? -23.386 4.370 40.046 1.00 43.28 230 GLU A N 1
ATOM 1877 C CA . GLU A 1 230 ? -24.469 5.334 39.763 1.00 43.28 230 GLU A CA 1
ATOM 1878 C C . GLU A 1 230 ? -24.618 6.592 40.637 1.00 43.28 230 GLU A C 1
ATOM 1880 O O . GLU A 1 230 ? -25.188 6.569 41.722 1.00 43.28 230 GLU A O 1
ATOM 1885 N N . GLU A 1 231 ? -24.269 7.743 40.048 1.00 35.03 231 GLU A N 1
ATOM 1886 C CA . GLU A 1 231 ? -24.952 9.010 40.324 1.00 35.03 231 GLU A CA 1
ATOM 1887 C C . GLU A 1 231 ? -25.057 9.816 39.015 1.00 35.03 231 GLU A C 1
ATOM 1889 O O . GLU A 1 231 ? -24.049 10.178 38.404 1.00 35.03 231 GLU A O 1
ATOM 1894 N N . GLU A 1 232 ? -26.282 10.039 38.527 1.00 40.19 232 GLU A N 1
ATOM 1895 C CA . GLU A 1 232 ? -26.526 10.907 37.372 1.00 40.19 232 GLU A CA 1
ATOM 1896 C C . GLU A 1 232 ? -26.262 12.366 37.756 1.00 40.19 232 GLU A C 1
ATOM 1898 O O . GLU A 1 232 ? -27.022 12.975 38.509 1.00 40.19 232 GLU A O 1
ATOM 1903 N N . VAL A 1 233 ? -25.190 12.946 37.213 1.00 38.59 233 VAL A N 1
ATOM 1904 C CA . VAL A 1 233 ? -24.857 14.358 37.428 1.00 38.59 233 VAL A CA 1
ATOM 1905 C C . VAL A 1 233 ? -25.396 15.197 36.269 1.00 38.59 233 VAL A C 1
ATOM 1907 O O . VAL A 1 233 ? -25.019 15.017 35.109 1.00 38.59 233 VAL A O 1
ATOM 1910 N N . GLY A 1 234 ? -26.297 16.124 36.599 1.00 35.38 234 GLY A N 1
ATOM 1911 C CA . GLY A 1 234 ? -26.979 17.010 35.660 1.00 35.38 234 GLY A CA 1
ATOM 1912 C C . GLY A 1 234 ? -26.038 17.913 34.852 1.00 35.38 234 GLY A C 1
ATOM 1913 O O . GLY A 1 234 ? -25.043 18.443 35.347 1.00 35.38 234 GLY A O 1
ATOM 1914 N N . VAL A 1 235 ? -26.409 18.124 33.587 1.00 43.72 235 VAL A N 1
ATOM 1915 C CA . VAL A 1 235 ? -25.659 18.822 32.522 1.00 43.72 235 VAL A CA 1
ATOM 1916 C C . VAL A 1 235 ? -25.193 20.244 32.900 1.00 43.72 235 VAL A C 1
ATOM 1918 O O . VAL A 1 235 ? -24.221 20.749 32.337 1.00 43.72 235 VAL A O 1
ATOM 1921 N N . GLU A 1 236 ? -25.824 20.887 33.883 1.00 45.62 236 GLU A N 1
ATOM 1922 C CA . GLU A 1 236 ? -25.474 22.243 34.330 1.00 45.62 236 GLU A CA 1
ATOM 1923 C C . GLU A 1 236 ? -24.196 22.308 35.186 1.00 45.62 236 GLU A C 1
ATOM 1925 O O . GLU A 1 236 ? -23.450 23.287 35.086 1.00 45.62 236 GLU A O 1
ATOM 1930 N N . GLU A 1 237 ? -23.852 21.257 35.941 1.00 46.12 237 GLU A N 1
ATOM 1931 C CA . GLU A 1 237 ? -22.605 21.237 36.723 1.00 46.12 237 GLU A CA 1
ATOM 1932 C C . GLU A 1 237 ? -21.359 21.075 35.838 1.00 46.12 237 GLU A C 1
ATOM 1934 O O . GLU A 1 237 ? -20.304 21.646 36.130 1.00 46.12 237 GLU A O 1
ATOM 1939 N N . LEU A 1 238 ? -21.478 20.373 34.706 1.00 52.44 238 LEU A N 1
ATOM 1940 C CA . LEU A 1 238 ? -20.386 20.191 33.742 1.00 52.44 238 LEU A CA 1
ATOM 1941 C C . LEU A 1 238 ? -19.943 21.521 33.112 1.00 52.44 238 LEU A C 1
ATOM 1943 O O . LEU A 1 238 ? -18.745 21.740 32.902 1.00 52.44 238 LEU A O 1
ATOM 1947 N N . HIS A 1 239 ? -20.883 22.436 32.855 1.00 45.03 239 HIS A N 1
ATOM 1948 C CA . HIS A 1 239 ? -20.585 23.712 32.202 1.00 45.03 239 HIS A CA 1
ATOM 1949 C C . HIS A 1 239 ? -19.889 24.705 33.151 1.00 45.03 239 HIS A C 1
ATOM 1951 O O . HIS A 1 239 ? -18.942 25.385 32.749 1.00 45.03 239 HIS A O 1
ATOM 1957 N N . LEU A 1 240 ? -20.284 24.733 34.431 1.00 48.94 240 LEU A N 1
ATOM 1958 C CA . LEU A 1 240 ? -19.640 25.544 35.474 1.00 48.94 240 LEU A CA 1
ATOM 1959 C C . LEU A 1 240 ? -18.216 25.060 35.780 1.00 48.94 240 LEU A C 1
ATOM 1961 O O . LEU A 1 240 ? -17.271 25.853 35.758 1.00 48.94 240 LEU A O 1
ATOM 1965 N N . LYS A 1 241 ? -18.029 23.746 35.952 1.00 52.09 241 LYS A N 1
ATOM 1966 C CA . LYS A 1 241 ? -16.712 23.148 36.236 1.00 52.09 241 LYS A CA 1
ATOM 1967 C C . LYS A 1 241 ? -15.755 23.249 35.043 1.00 52.09 241 LYS A C 1
ATOM 1969 O O . LYS A 1 241 ? -14.544 23.381 35.231 1.00 52.09 241 LYS A O 1
ATOM 1974 N N . SER A 1 242 ? -16.277 23.202 33.810 1.00 48.44 242 SER A N 1
ATOM 1975 C CA . SER A 1 242 ? -15.493 23.460 32.593 1.00 48.44 242 SER A CA 1
ATOM 1976 C C . SER A 1 242 ? -15.086 24.931 32.462 1.00 48.44 242 SER A C 1
ATOM 1978 O O . SER A 1 242 ? -14.038 25.206 31.874 1.00 48.44 242 SER A O 1
ATOM 1980 N N . TRP A 1 243 ? -15.891 25.875 32.954 1.00 44.41 243 TRP A N 1
ATOM 1981 C CA . TRP A 1 243 ? -15.588 27.306 32.888 1.00 44.41 243 TRP A CA 1
ATOM 1982 C C . TRP A 1 243 ? -14.567 27.736 33.955 1.00 44.41 243 TRP A C 1
ATOM 1984 O O . TRP A 1 243 ? -13.638 28.488 33.650 1.00 44.41 243 TRP A O 1
ATOM 1994 N N . GLU A 1 244 ? -14.653 27.193 35.173 1.00 51.47 244 GLU A N 1
ATOM 1995 C CA . GLU A 1 244 ? -13.652 27.426 36.229 1.00 51.47 244 GLU A CA 1
ATOM 1996 C C . GLU A 1 244 ? -12.273 26.858 35.860 1.00 51.47 244 GLU A C 1
ATOM 1998 O O . GLU A 1 244 ? -11.256 27.519 36.076 1.00 51.47 244 GLU A O 1
ATOM 2003 N N . ARG A 1 245 ? -12.220 25.683 35.213 1.00 51.31 245 ARG A N 1
ATOM 2004 C CA . ARG A 1 245 ? -10.956 25.108 34.715 1.00 51.31 245 ARG A CA 1
ATOM 2005 C C . ARG A 1 245 ? -10.289 25.958 33.632 1.00 51.31 245 ARG A C 1
ATOM 2007 O O . ARG A 1 245 ? -9.068 26.052 33.619 1.00 51.31 245 ARG A O 1
ATOM 2014 N N . ARG A 1 246 ? -11.066 26.604 32.753 1.00 48.09 246 ARG A N 1
ATOM 2015 C CA . ARG A 1 246 ? -10.524 27.479 31.693 1.00 48.09 246 ARG A CA 1
ATOM 2016 C C . ARG A 1 246 ? -10.051 28.840 32.200 1.00 48.09 246 ARG A C 1
ATOM 2018 O O . ARG A 1 246 ? -9.230 29.463 31.539 1.00 48.09 246 ARG A O 1
ATOM 2025 N N . SER A 1 247 ? -10.580 29.324 33.322 1.00 48.81 247 SER A N 1
ATOM 2026 C CA . SER A 1 247 ? -10.322 30.690 33.796 1.00 48.81 247 SER A CA 1
ATOM 2027 C C . SER A 1 247 ? -9.254 30.794 34.888 1.00 48.81 247 SER A C 1
ATOM 2029 O O . SER A 1 247 ? -8.816 31.902 35.176 1.00 48.81 247 SER A O 1
ATOM 2031 N N . GLY A 1 248 ? -8.781 29.686 35.472 1.00 46.44 248 GLY A N 1
ATOM 2032 C CA . GLY A 1 248 ? -7.637 29.687 36.397 1.00 46.44 248 GLY A CA 1
ATOM 2033 C C . GLY A 1 248 ? -7.830 30.508 37.682 1.00 46.44 248 GLY A C 1
ATOM 2034 O O . GLY A 1 248 ? -6.860 30.790 38.383 1.00 46.44 248 GLY A O 1
ATOM 2035 N N . VAL A 1 249 ? -9.063 30.898 38.021 1.00 44.84 249 VAL A N 1
ATOM 2036 C CA . VAL A 1 249 ? -9.369 31.687 39.222 1.00 44.84 249 VAL A CA 1
ATOM 2037 C C . VAL A 1 249 ? -10.007 30.778 40.272 1.00 44.84 249 VAL A C 1
ATOM 2039 O O . VAL A 1 249 ? -11.200 30.497 40.221 1.00 44.84 249 VAL A O 1
ATOM 2042 N N . LYS A 1 250 ? -9.234 30.348 41.278 1.00 39.75 250 LYS A N 1
ATOM 2043 C CA . LYS A 1 250 ? -9.803 29.781 42.513 1.00 39.75 250 LYS A CA 1
ATOM 2044 C C . LYS A 1 250 ? -10.344 30.923 43.371 1.00 39.75 250 LYS A C 1
ATOM 2046 O O . LYS A 1 250 ? -9.576 31.616 44.037 1.00 39.75 250 LYS A O 1
ATOM 2051 N N . ARG A 1 251 ? -11.662 31.133 43.374 1.00 38.62 251 ARG A N 1
ATOM 2052 C CA . ARG A 1 251 ? -12.306 32.077 44.296 1.00 38.62 251 ARG A CA 1
ATOM 2053 C C . ARG A 1 251 ? -12.668 31.339 45.585 1.00 38.62 251 ARG A C 1
ATOM 2055 O O . ARG A 1 251 ? -13.567 30.509 45.606 1.00 38.62 251 ARG A O 1
ATOM 2062 N N . GLN A 1 252 ? -11.946 31.627 46.663 1.00 35.78 252 GLN A N 1
ATOM 2063 C CA . GLN A 1 252 ? -12.233 31.091 47.992 1.00 35.78 252 GLN A CA 1
ATOM 2064 C C . GLN A 1 252 ? -13.491 31.790 48.538 1.00 35.78 252 GLN A C 1
ATOM 2066 O O . GLN A 1 252 ? -13.440 32.952 48.941 1.00 35.78 252 GLN A O 1
ATOM 2071 N N . ALA A 1 253 ? -14.642 31.118 48.487 1.00 37.88 253 ALA A N 1
ATOM 2072 C CA . ALA A 1 253 ? -15.894 31.646 49.019 1.00 37.88 253 ALA A CA 1
ATOM 2073 C C . ALA A 1 253 ? -16.005 31.326 50.520 1.00 37.88 253 ALA A C 1
ATOM 2075 O O . ALA A 1 253 ? -16.263 30.193 50.914 1.00 37.88 253 ALA A O 1
ATOM 2076 N N . SER A 1 254 ? -15.796 32.344 51.354 1.00 34.09 254 SER A N 1
ATOM 2077 C CA . SER A 1 254 ? -16.246 32.377 52.748 1.00 34.09 254 SER A CA 1
ATOM 2078 C C . SER A 1 254 ? -17.689 32.882 52.760 1.00 34.09 254 SER A C 1
ATOM 2080 O O . SER A 1 254 ? -17.941 34.000 52.310 1.00 34.09 254 SER A O 1
ATOM 2082 N N . SER A 1 255 ? -18.640 32.079 53.242 1.00 37.44 255 SER A N 1
ATOM 2083 C CA . SER A 1 255 ? -20.014 32.527 53.484 1.00 37.44 255 SER A CA 1
ATOM 2084 C C . SER A 1 255 ? -20.267 32.636 54.987 1.00 37.44 255 SER A C 1
ATOM 2086 O O . SER A 1 255 ? -20.549 31.643 55.659 1.00 37.44 255 SER A O 1
ATOM 2088 N N . SER A 1 256 ? -20.181 33.852 55.521 1.00 34.72 256 SER A N 1
ATOM 2089 C CA . SER A 1 256 ? -20.806 34.212 56.791 1.00 34.72 256 SER A CA 1
ATOM 2090 C C . SER A 1 256 ? -22.316 34.344 56.580 1.00 34.72 256 SER A C 1
ATOM 2092 O O . SER A 1 256 ? -22.776 35.125 55.748 1.00 34.72 256 SER A O 1
ATOM 2094 N N . GLY A 1 257 ? -23.091 33.554 57.324 1.00 35.75 257 GLY A N 1
ATOM 2095 C CA . GLY A 1 257 ? -24.548 33.627 57.326 1.00 35.75 257 GLY A CA 1
ATOM 2096 C C . GLY A 1 257 ? -25.044 34.953 57.902 1.00 35.75 257 GLY A C 1
ATOM 2097 O O . GLY A 1 257 ? -24.578 35.394 58.952 1.00 35.75 257 GLY A O 1
ATOM 2098 N N . VAL A 1 258 ? -26.014 35.567 57.226 1.00 34.62 258 VAL A N 1
ATOM 2099 C CA . VAL A 1 258 ? -26.821 36.663 57.769 1.00 34.62 258 VAL A CA 1
ATOM 2100 C C . VAL A 1 258 ? -28.287 36.344 57.496 1.00 34.62 258 VAL A C 1
ATOM 2102 O O . VAL A 1 258 ? -28.727 36.268 56.352 1.00 34.62 258 VAL A O 1
ATOM 2105 N N . SER A 1 259 ? -29.022 36.116 58.579 1.00 35.19 259 SER A N 1
ATOM 2106 C CA . SER A 1 259 ? -30.459 35.867 58.627 1.00 35.19 259 SER A CA 1
ATOM 2107 C C . SER A 1 259 ? -31.236 37.150 58.310 1.00 35.19 259 SER A C 1
ATOM 2109 O O . SER A 1 259 ? -30.940 38.199 58.880 1.00 35.19 259 SER A O 1
ATOM 2111 N N . LEU A 1 260 ? -32.271 37.068 57.470 1.00 32.84 260 LEU A N 1
ATOM 2112 C CA . LEU A 1 260 ? -33.252 38.142 57.267 1.00 32.84 260 LEU A CA 1
ATOM 2113 C C . LEU A 1 260 ? -34.631 37.695 57.790 1.00 32.84 260 LEU A C 1
ATOM 2115 O O . LEU A 1 260 ? -35.059 36.583 57.474 1.00 32.84 260 LEU A O 1
ATOM 2119 N N . PRO A 1 261 ? -35.320 38.516 58.607 1.00 37.09 261 PRO A N 1
ATOM 2120 C CA . PRO A 1 261 ? -36.585 38.148 59.230 1.00 37.09 261 PRO A CA 1
ATOM 2121 C C . PRO A 1 261 ? -37.787 38.312 58.290 1.00 37.09 261 PRO A C 1
ATOM 2123 O O . PRO A 1 261 ? -37.874 39.242 57.490 1.00 37.09 261 PRO A O 1
ATOM 2126 N N . LEU A 1 262 ? -38.730 37.387 58.465 1.00 36.00 262 LEU A N 1
ATOM 2127 C CA . LEU A 1 262 ? -40.080 37.350 57.908 1.00 36.00 262 LEU A CA 1
ATOM 2128 C C . LEU A 1 262 ? -40.835 38.671 58.133 1.00 36.00 262 LEU A C 1
ATOM 2130 O O . LEU A 1 262 ? -40.970 39.113 59.275 1.00 36.00 262 LEU A O 1
ATOM 2134 N N . LEU A 1 263 ? -41.426 39.229 57.072 1.00 37.44 263 LEU A N 1
ATOM 2135 C CA . LEU A 1 263 ? -42.539 40.170 57.189 1.00 37.44 263 LEU A CA 1
ATOM 2136 C C . LEU A 1 263 ? -43.762 39.647 56.435 1.00 37.44 263 LEU A C 1
ATOM 2138 O O . LEU A 1 263 ? -43.781 39.487 55.218 1.00 37.44 263 LEU A O 1
ATOM 2142 N N . VAL A 1 264 ? -44.764 39.369 57.261 1.00 38.53 264 VAL A N 1
ATOM 2143 C CA . VAL A 1 264 ? -46.162 39.064 56.985 1.00 38.53 264 VAL A CA 1
ATOM 2144 C C . VAL A 1 264 ? -46.798 40.211 56.197 1.00 38.53 264 VAL A C 1
ATOM 2146 O O . VAL A 1 264 ? -46.641 41.371 56.572 1.00 38.53 264 VAL A O 1
ATOM 2149 N N . SER A 1 265 ? -47.575 39.894 55.159 1.00 32.66 265 SER A N 1
ATOM 2150 C CA . SER A 1 265 ? -48.536 40.834 54.579 1.00 32.66 265 SER A CA 1
ATOM 2151 C C . SER A 1 265 ? -49.941 40.252 54.704 1.00 32.66 265 SER A C 1
ATOM 2153 O O . SER A 1 265 ? -50.327 39.329 53.993 1.00 32.66 265 SER A O 1
ATOM 2155 N N . THR A 1 266 ? -50.672 40.771 55.686 1.00 36.38 266 THR A N 1
ATOM 2156 C CA . THR A 1 266 ? -52.132 40.851 55.698 1.00 36.38 266 THR A CA 1
ATOM 2157 C C . THR A 1 266 ? -52.536 42.080 54.889 1.00 36.38 266 THR A C 1
ATOM 2159 O O . THR A 1 266 ? -52.056 43.167 55.213 1.00 36.38 266 THR A O 1
ATOM 2162 N N . TYR A 1 267 ? -53.353 41.906 53.852 1.00 40.34 267 TYR A N 1
ATOM 2163 C CA . TYR A 1 267 ? -54.707 42.459 53.661 1.00 40.34 267 TYR A CA 1
ATOM 2164 C C . TYR A 1 267 ? -55.200 42.107 52.256 1.00 40.34 267 TYR A C 1
ATOM 2166 O O . TYR A 1 267 ? -54.419 42.282 51.296 1.00 40.34 267 TYR A O 1
#

Organism: Verticillium longisporum (NCBI:txid100787)

InterPro domains:
  IPR006634 TRAM/LAG1/CLN8 homology domain [PF03798] (1-196)
  IPR006634 TRAM/LAG1/CLN8 homology domain [PS50922] (1-203)
  IPR006634 TRAM/LAG1/CLN8 homology domain [SM00724] (1-203)
  IPR016439 Sphingosine N-acyltransferase Lag1/Lac1-like [PIRSF005225] (1-221)
  IPR016439 Sphingosine N-acyltransferase Lag1/Lac1-like [PTHR12560] (1-220)

Sequence (267 aa):
MWTNWPVRELNALNKFYTLAQSAFWIQQIIVINIEERRNDHWQMLTHHIITLGLLFSCYAYHQTRVGNVILVIMDVGDIFLPLAKCLKYMGFTTVCDVMFGVFLTYWIVARHILYPMVCWSIYTDIPNIIGEVCYKGSDSNLQGPFPVPETSSYLLEPFWDSEGMVCFGKKVTWYFLVPLLLLQCLIFAWFVLIARVAIKVIRGGSAEDNRSDDEAEEEDDFVYEEAPLEEEVGVEELHLKSWERRSGVKRQASSSGVSLPLLVSTY

pLDDT: mean 79.52, std 21.56, range [27.47, 97.38]

Secondary structure (DSSP, 8-state):
--TT----SPPHHHHHHHHHHHHHHHHHHHHHHHS---TTHHHHHHHHHHHHHHHHHHHHTT-HHHHHHHHHHHHGGGGHHHHHHHHHHTT-HHHHHHHHHHHHHHHHIIIIIIHHHHHHHHHHHHHHHT-SEEEES-GGG-EEEEPPPSSGGGGTHHHH-TTS-EEESHHHHHHHHHHHHHHHHHHHHHHHHHHHHHHHHHTT-----GGG--SS------------------HHHHHHHHHHHHH--------------------